Protein 4RO3 (pdb70)

Foldseek 3Di:
DPDFDFDPLLVQFQWKAFPVPRDIQGRDPLLRQLLRCVVQCVVCVVPHHFADDDLVVSCVVRHDDDPVVSVSSVCSCCVQPQWPWDDDPPIGIDGDDPVVRCVTIDTHHVPDD/DPDFDFDPLLVAFQWKAFPPPRDIQGRDPLLRQLLSCVVQQCCVVVPDPFRQDDLVVSCVVRHDDDPVVSVVSVVSCVVQVQWDWADDHSITIDGDDPVVRCVTIPTHHPVD

Secondary structure (DSSP, 8-state):
--EEEEEHHHHH-SEEEETTT--EEEPPHHHHHHHH--TTT---TTT---B---HHHHHHHH----HHHHHHHHHHHHHHTSEEEE-STT-EEEEPPSGGGTTTEEEE-TT--/--EEEEEHHHHT-SEEEETTT--EEE--HHHHHHHH--TTT--TTTT-S-----HHHHHHHH----HHHHHHHHHHHHHHTSEEEESSTT-EEEE--SGGGTTTEEEE-S--

B-factor: mean 34.08, std 13.81, range [15.37, 92.29]

Organism: Vibrio cholerae serotype O1 biovar El Tor (NCBI:txid686)

Nearest PDB structures (foldseek):
  4ro3-assembly1_B  TM=1.009E+00  e=1.725E-22  Vibrio cholerae O1 biovar El Tor
  5c8h-assembly1_A  TM=6.970E-01  e=7.191E-02  Homo sapiens
  5ujm-assembly1_B  TM=6.973E-01  e=1.360E-01  Homo sapiens
  3df8-assembly1_A-2  TM=4.829E-01  e=1.871E-01  Thermoplasma volcanium
  2l01-assembly1_B  TM=4.434E-01  e=1.977E+00  Phocaeicola vulgatus ATCC 8482

Structure (mmCIF, N/CA/C/O backbone):
data_4RO3
#
_entry.id   4RO3
#
_cell.length_a   95.065
_cell.length_b   48.576
_cell.length_c   49.399
_cell.angle_alpha   90.00
_cell.angle_beta   96.72
_cell.angle_gamma   90.00
#
_symmetry.space_group_name_H-M   'C 1 2 1'
#
loop_
_entity.id
_entity.type
_entity.pdbx_description
1 polymer 'Hypothetical Protein'
2 non-polymer 'SULFATE ION'
3 water water
#
loop_
_atom_site.group_PDB
_atom_site.id
_atom_site.type_symbol
_atom_site.label_atom_id
_atom_site.label_alt_id
_atom_site.label_comp_id
_atom_site.label_asym_id
_atom_site.label_entity_id
_atom_site.label_seq_id
_atom_site.pdbx_PDB_ins_code
_atom_site.Cartn_x
_atom_site.Cartn_y
_atom_site.Cartn_z
_atom_site.occupancy
_atom_site.B_iso_or_equiv
_atom_site.auth_seq_id
_atom_site.auth_comp_id
_atom_site.auth_asym_id
_atom_site.auth_atom_id
_atom_site.pdbx_PDB_model_num
ATOM 1 N N . SER A 1 5 ? 21.067 21.291 50.258 1.00 65.19 2 SER A N 1
ATOM 2 C CA . SER A 1 5 ? 20.071 22.358 49.919 1.00 63.42 2 SER A CA 1
ATOM 3 C C . SER A 1 5 ? 19.510 22.148 48.514 1.00 60.89 2 SER A C 1
ATOM 4 O O . SER A 1 5 ? 20.238 21.743 47.599 1.00 53.61 2 SER A O 1
ATOM 7 N N . LYS A 1 6 ? 18.219 22.434 48.349 1.00 62.91 3 LYS A N 1
ATOM 8 C CA . LYS A 1 6 ? 17.541 22.269 47.055 1.00 61.60 3 LYS A CA 1
ATOM 9 C C . LYS A 1 6 ? 17.301 23.562 46.237 1.00 54.44 3 LYS A C 1
ATOM 10 O O . LYS A 1 6 ? 16.432 23.569 45.328 1.00 54.12 3 LYS A O 1
ATOM 16 N N A PHE A 1 7 ? 18.062 24.625 46.546 0.50 48.15 4 PHE A N 1
ATOM 17 N N B PHE A 1 7 ? 18.061 24.626 46.525 0.50 49.61 4 PHE A N 1
ATOM 18 C CA A PHE A 1 7 ? 17.939 25.919 45.851 0.50 41.53 4 PHE A CA 1
ATOM 19 C CA B PHE A 1 7 ? 17.954 25.865 45.740 0.50 43.49 4 PHE A CA 1
ATOM 20 C C A PHE A 1 7 ? 19.251 26.728 45.733 0.50 37.66 4 PHE A C 1
ATOM 21 C C B PHE A 1 7 ? 19.232 26.717 45.719 0.50 38.91 4 PHE A C 1
ATOM 22 O O A PHE A 1 7 ? 20.071 26.747 46.644 0.50 36.25 4 PHE A O 1
ATOM 23 O O B PHE A 1 7 ? 19.998 26.762 46.675 0.50 38.13 4 PHE A O 1
ATOM 38 N N . TYR A 1 8 ? 19.443 27.381 44.590 1.00 32.49 5 TYR A N 1
ATOM 39 C CA . TYR A 1 8 ? 20.574 28.298 44.397 1.00 27.71 5 TYR A CA 1
ATOM 40 C C . TYR A 1 8 ? 19.961 29.653 44.672 1.00 30.04 5 TYR A C 1
ATOM 41 O O . TYR A 1 8 ? 18.756 29.796 44.541 1.00 30.32 5 TYR A O 1
ATOM 50 N N . GLN A 1 9 ? 20.785 30.625 45.042 1.00 31.53 6 GLN A N 1
ATOM 51 C CA . GLN A 1 9 ? 20.337 31.985 45.319 1.00 35.18 6 GLN A CA 1
ATOM 52 C C . GLN A 1 9 ? 20.788 32.868 44.173 1.00 33.62 6 GLN A C 1
ATOM 53 O O . GLN A 1 9 ? 21.962 32.837 43.805 1.00 32.98 6 GLN A O 1
ATOM 59 N N . ILE A 1 10 ? 19.857 33.650 43.621 1.00 33.66 7 ILE A N 1
ATOM 60 C CA . ILE A 1 10 ? 20.126 34.606 42.546 1.00 37.25 7 ILE A CA 1
ATOM 61 C C . ILE A 1 10 ? 20.096 35.999 43.186 1.00 37.37 7 ILE A C 1
ATOM 62 O O . ILE A 1 10 ? 19.092 36.411 43.772 1.00 32.02 7 ILE A O 1
ATOM 67 N N . ASN A 1 11 ? 21.208 36.706 43.115 1.00 32.77 8 ASN A N 1
ATOM 68 C CA . ASN A 1 11 ? 21.328 38.018 43.706 1.00 32.11 8 ASN A CA 1
ATOM 69 C C . ASN A 1 11 ? 20.251 38.987 43.171 1.00 28.88 8 ASN A C 1
ATOM 70 O O . ASN A 1 11 ? 20.006 39.043 41.962 1.00 27.50 8 ASN A O 1
ATOM 75 N N . THR A 1 12 ? 19.621 39.716 44.076 1.00 27.77 9 THR A N 1
ATOM 76 C CA . THR A 1 12 ? 18.521 40.616 43.715 1.00 27.18 9 THR A CA 1
ATOM 77 C C . THR A 1 12 ? 18.924 41.643 42.677 1.00 26.66 9 THR A C 1
ATOM 78 O O . THR A 1 12 ? 18.251 41.831 41.659 1.00 24.77 9 THR A O 1
ATOM 82 N N . THR A 1 13 ? 20.038 42.303 42.934 1.00 26.40 10 THR A N 1
ATOM 83 C CA . THR A 1 13 ? 20.519 43.337 42.026 1.00 25.70 10 THR A CA 1
ATOM 84 C C . THR A 1 13 ? 20.812 42.793 40.649 1.00 24.50 10 THR A C 1
ATOM 85 O O . THR A 1 13 ? 20.428 43.398 39.651 1.00 25.24 10 THR A O 1
ATOM 89 N N . LEU A 1 14 ? 21.473 41.642 40.582 1.00 24.60 11 LEU A N 1
ATOM 90 C CA . LEU A 1 14 ? 21.782 41.057 39.304 1.00 22.54 11 LEU A CA 1
ATOM 91 C C . LEU A 1 14 ? 20.536 40.665 38.552 1.00 19.68 11 LEU A C 1
ATOM 92 O O . LEU A 1 14 ? 20.398 40.988 37.365 1.00 21.10 11 LEU A O 1
ATOM 97 N N . LEU A 1 15 ? 19.589 39.998 39.227 1.00 21.92 12 LEU A N 1
ATOM 98 C CA . LEU A 1 15 ? 18.403 39.579 38.519 1.00 22.40 12 LEU A CA 1
ATOM 99 C C . LEU A 1 15 ? 17.677 40.751 37.908 1.00 23.75 12 LEU A C 1
ATOM 100 O O . LEU A 1 15 ? 17.171 40.656 36.780 1.00 24.88 12 LEU A O 1
ATOM 105 N N . GLU A 1 16 ? 17.583 41.853 38.663 1.00 22.45 13 GLU A N 1
ATOM 106 C CA . GLU A 1 16 ? 16.805 43.018 38.236 1.00 23.11 13 GLU A CA 1
ATOM 107 C C . GLU A 1 16 ? 17.505 44.013 37.301 1.00 22.85 13 GLU A C 1
ATOM 108 O O . GLU A 1 16 ? 16.917 45.041 36.907 1.00 22.72 13 GLU A O 1
ATOM 114 N N . SER A 1 17 ? 18.747 43.722 36.958 1.00 20.87 14 SER A N 1
ATOM 115 C CA . SER A 1 17 ? 19.542 44.628 36.125 1.00 21.74 14 SER A CA 1
ATOM 116 C C . SER A 1 17 ? 19.870 44.042 34.762 1.00 23.08 14 SER A C 1
ATOM 117 O O . SER A 1 17 ? 20.060 42.816 34.618 1.00 26.68 14 SER A O 1
ATOM 120 N N . ASN A 1 18 ? 20.010 44.906 33.758 1.00 22.22 15 ASN A N 1
ATOM 121 C CA . ASN A 1 18 ? 20.425 44.417 32.435 1.00 24.42 15 ASN A CA 1
ATOM 122 C C . ASN A 1 18 ? 21.820 44.901 32.028 1.00 22.68 15 ASN A C 1
ATOM 123 O O . ASN A 1 18 ? 22.335 44.474 31.015 1.00 24.62 15 ASN A O 1
ATOM 128 N N A GLU A 1 19 ? 22.414 45.766 32.843 0.70 21.90 16 GLU A N 1
ATOM 129 N N B GLU A 1 19 ? 22.410 45.814 32.802 0.30 22.25 16 GLU A N 1
ATOM 130 C CA A GLU A 1 19 ? 23.768 46.276 32.568 0.70 23.84 16 GLU A CA 1
ATOM 131 C CA B GLU A 1 19 ? 23.779 46.295 32.525 0.30 22.78 16 GLU A CA 1
ATOM 132 C C A GLU A 1 19 ? 24.414 46.806 33.846 0.70 22.73 16 GLU A C 1
ATOM 133 C C B GLU A 1 19 ? 24.391 46.943 33.763 0.30 22.47 16 GLU A C 1
ATOM 134 O O A GLU A 1 19 ? 23.751 46.942 34.889 0.70 23.89 16 GLU A O 1
ATOM 135 O O B GLU A 1 19 ? 23.671 47.358 34.672 0.30 22.86 16 GLU A O 1
ATOM 146 N N . ALA A 1 20 ? 25.723 47.043 33.771 1.00 22.66 17 ALA A N 1
ATOM 147 C CA . ALA A 1 20 ? 26.468 47.661 34.859 1.00 23.20 17 ALA A CA 1
ATOM 148 C C . ALA A 1 20 ? 27.231 48.789 34.174 1.00 25.20 17 ALA A C 1
ATOM 149 O O . ALA A 1 20 ? 27.699 48.627 33.033 1.00 25.75 17 ALA A O 1
ATOM 151 N N . VAL A 1 21 ? 27.336 49.919 34.849 1.00 25.70 18 VAL A N 1
ATOM 152 C CA . VAL A 1 21 ? 28.060 51.096 34.309 1.00 26.96 18 VAL A CA 1
ATOM 153 C C . VAL A 1 21 ? 29.226 51.408 35.250 1.00 26.49 18 VAL A C 1
ATOM 154 O O . VAL A 1 21 ? 29.035 51.528 36.456 1.00 26.16 18 VAL A O 1
ATOM 158 N N . ASN A 1 22 ? 30.431 51.524 34.710 1.00 27.59 19 ASN A N 1
ATOM 159 C CA . ASN A 1 22 ? 31.588 51.805 35.535 1.00 28.87 19 ASN A CA 1
ATOM 160 C C . ASN A 1 22 ? 31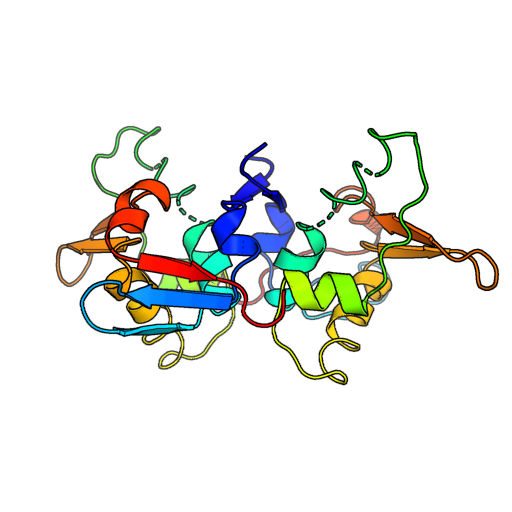.504 53.215 36.074 1.00 30.51 19 ASN A C 1
ATOM 161 O O . ASN A 1 22 ? 31.362 54.160 35.319 1.00 31.96 19 ASN A O 1
ATOM 166 N N . LYS A 1 23 ? 31.602 53.347 37.386 1.00 30.17 20 LYS A N 1
ATOM 167 C CA . LYS A 1 23 ? 31.461 54.652 38.039 1.00 32.01 20 LYS A CA 1
ATOM 168 C C . LYS A 1 23 ? 32.646 55.580 37.818 1.00 34.51 20 LYS A C 1
ATOM 169 O O . LYS A 1 23 ? 32.503 56.785 37.981 1.00 33.83 20 LYS A O 1
ATOM 175 N N . GLN A 1 24 ? 33.797 55.031 37.437 1.00 34.64 21 GLN A N 1
ATOM 176 C CA . GLN A 1 24 ? 34.991 55.856 37.182 1.00 38.68 21 GLN A CA 1
ATOM 177 C C . GLN A 1 24 ? 35.212 56.158 35.695 1.00 39.01 21 GLN A C 1
ATOM 178 O O . GLN A 1 24 ? 35.708 57.220 35.356 1.00 40.30 21 GLN A O 1
ATOM 184 N N . THR A 1 25 ? 34.868 55.217 34.819 1.00 37.08 22 THR A N 1
ATOM 185 C CA . THR A 1 25 ? 35.084 55.372 33.384 1.00 38.36 22 THR A CA 1
ATOM 186 C C . THR A 1 25 ? 33.842 55.521 32.500 1.00 38.13 22 THR A C 1
ATOM 187 O O . THR A 1 25 ? 33.948 56.007 31.377 1.00 39.77 22 THR A O 1
ATOM 191 N N . GLY A 1 26 ? 32.678 55.089 32.974 1.00 36.74 23 GLY A N 1
ATOM 192 C CA . GLY A 1 26 ? 31.459 55.150 32.171 1.00 35.89 23 GLY A CA 1
ATOM 193 C C . GLY A 1 26 ? 31.273 53.954 31.255 1.00 34.32 23 GLY A C 1
ATOM 194 O O . GLY A 1 26 ? 30.278 53.883 30.548 1.00 36.97 23 GLY A O 1
ATOM 195 N N . GLU A 1 27 ? 32.216 53.007 31.259 1.00 34.90 24 GLU A N 1
ATOM 196 C CA . GLU A 1 27 ? 32.106 51.813 30.417 1.00 35.23 24 GLU A CA 1
ATOM 197 C C . GLU A 1 27 ? 30.833 51.072 30.761 1.00 33.91 24 GLU A C 1
ATOM 198 O O . GLU A 1 27 ? 30.499 50.953 31.927 1.00 28.76 24 GLU A O 1
ATOM 204 N N . VAL A 1 28 ? 30.145 50.569 29.734 1.00 33.16 25 VAL A N 1
ATOM 205 C CA . VAL A 1 28 ? 28.914 49.820 29.889 1.00 31.59 25 VAL A CA 1
ATOM 206 C C . VAL A 1 28 ? 29.148 48.353 29.569 1.00 30.92 25 VAL A C 1
ATOM 207 O O . VAL A 1 28 ? 29.640 48.020 28.483 1.00 29.45 25 VAL A O 1
ATOM 211 N N . VAL A 1 29 ? 28.797 47.496 30.525 1.00 27.50 26 VAL A N 1
ATOM 212 C CA . VAL A 1 29 ? 28.877 46.059 30.403 1.00 26.54 26 VAL A CA 1
ATOM 213 C C . VAL A 1 29 ? 27.468 45.468 30.453 1.00 27.15 26 VAL A C 1
ATOM 214 O O . VAL A 1 29 ? 26.801 45.518 31.499 1.00 27.95 26 VAL A O 1
ATOM 218 N N . PRO A 1 30 ? 26.992 44.915 29.326 1.00 29.63 27 PRO A N 1
ATOM 219 C CA . PRO A 1 30 ? 25.675 44.284 29.331 1.00 30.14 27 PRO A CA 1
ATOM 220 C C . PRO A 1 30 ? 25.721 43.043 30.188 1.00 28.92 27 PRO A C 1
ATOM 221 O O . PRO A 1 30 ? 26.738 42.339 30.208 1.00 34.94 27 PRO A O 1
ATOM 225 N N A LEU A 1 31 ? 24.640 42.799 30.917 0.50 27.09 28 LEU A N 1
ATOM 226 N N B LEU A 1 31 ? 24.648 42.781 30.930 0.50 26.65 28 LEU A N 1
ATOM 227 C CA A LEU A 1 31 ? 24.533 41.620 31.743 0.50 24.31 28 LEU A CA 1
ATOM 228 C CA B LEU A 1 31 ? 24.578 41.623 31.821 0.50 23.73 28 LEU A CA 1
ATOM 229 C C A LEU A 1 31 ? 23.628 40.678 31.009 0.50 23.73 28 LEU A C 1
ATOM 230 C C B LEU A 1 31 ? 23.621 40.596 31.220 0.50 23.40 28 LEU A C 1
ATOM 231 O O A LEU A 1 31 ? 22.464 41.002 30.733 0.50 22.40 28 LEU A O 1
ATOM 232 O O B LEU A 1 31 ? 22.401 40.757 31.310 0.50 24.63 28 LEU A O 1
ATOM 241 N N . SER A 1 32 ? 24.170 39.540 30.619 1.00 20.90 29 SER A N 1
ATOM 242 C CA . SER A 1 32 ? 23.361 38.528 29.940 1.00 20.55 29 SER A CA 1
ATOM 243 C C . SER A 1 32 ? 22.642 37.616 30.938 1.00 18.83 29 SER A C 1
ATOM 244 O O . SER A 1 32 ? 23.113 37.384 32.050 1.00 20.22 29 SER A O 1
ATOM 247 N N . PRO A 1 33 ? 21.493 37.072 30.535 1.00 19.32 30 PRO A N 1
ATOM 248 C CA . PRO A 1 33 ? 20.767 36.163 31.436 1.00 20.61 30 PRO A CA 1
ATOM 249 C C . PRO A 1 33 ? 21.587 34.947 31.875 1.00 20.32 30 PRO A C 1
ATOM 250 O O . PRO A 1 33 ? 21.556 34.565 33.045 1.00 20.43 30 PRO A O 1
ATOM 254 N N . GLU A 1 34 ? 22.292 34.310 30.940 1.00 18.89 31 GLU A N 1
ATOM 255 C CA . GLU A 1 34 ? 23.112 33.151 31.327 1.00 20.69 31 GLU A CA 1
ATOM 256 C C . GLU A 1 34 ? 24.110 33.514 32.435 1.00 20.15 31 GLU A C 1
ATOM 257 O O . GLU A 1 34 ? 24.381 32.696 33.327 1.00 19.53 31 GLU A O 1
ATOM 263 N N . THR A 1 35 ? 24.677 34.716 32.364 1.00 17.61 32 THR A N 1
ATOM 264 C CA . THR A 1 35 ? 25.650 35.171 33.342 1.00 18.73 32 THR A CA 1
ATOM 265 C C . THR A 1 35 ? 25.116 35.158 34.754 1.00 19.38 32 THR A C 1
ATOM 266 O O . THR A 1 35 ? 25.828 34.799 35.690 1.00 19.55 32 THR A O 1
ATOM 270 N N . LYS A 1 36 ? 23.837 35.483 34.893 1.00 18.25 33 LYS A N 1
ATOM 271 C CA . LYS A 1 36 ? 23.203 35.513 36.181 1.00 19.17 33 LYS A CA 1
ATOM 272 C C . LYS A 1 36 ? 23.064 34.121 36.788 1.00 19.12 33 LYS A C 1
ATOM 273 O O . LYS A 1 36 ? 23.233 33.963 37.981 1.00 19.75 33 LYS A O 1
ATOM 279 N N . LEU A 1 37 ? 22.736 33.124 35.970 1.00 18.64 34 LEU A N 1
ATOM 280 C CA . LEU A 1 37 ? 22.579 31.759 3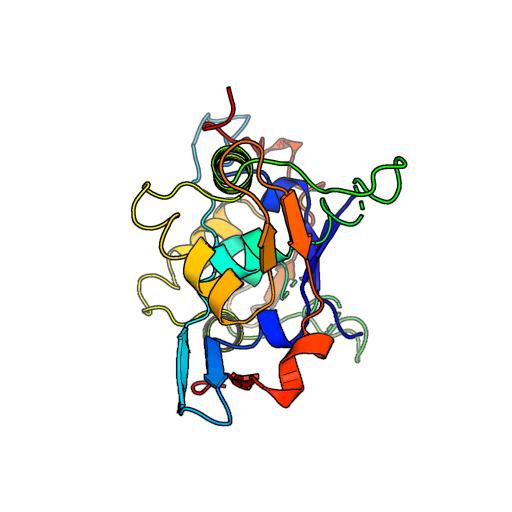6.431 1.00 18.81 34 LEU A CA 1
ATOM 281 C C . LEU A 1 37 ? 23.943 31.178 36.722 1.00 17.11 34 LEU A C 1
ATOM 282 O O . LEU A 1 37 ? 24.103 30.443 37.690 1.00 16.75 34 LEU A O 1
ATOM 287 N N . VAL A 1 38 ? 24.905 31.506 35.875 1.00 16.68 35 VAL A N 1
ATOM 288 C CA . VAL A 1 38 ? 26.294 31.015 36.040 1.00 17.02 35 VAL A CA 1
ATOM 289 C C . VAL A 1 38 ? 26.862 31.551 37.363 1.00 17.30 35 VAL A C 1
ATOM 290 O O . VAL A 1 38 ? 27.477 30.806 38.104 1.00 17.69 35 VAL A O 1
ATOM 294 N N . TYR A 1 39 ? 26.610 32.814 37.678 1.00 17.76 36 TYR A N 1
ATOM 295 C CA . TYR A 1 39 ? 27.080 33.398 38.915 1.00 17.22 36 TYR A CA 1
ATOM 296 C C . TYR A 1 39 ? 26.454 32.697 40.100 1.00 17.98 36 TYR A C 1
ATOM 297 O O . TYR A 1 39 ? 27.132 32.369 41.047 1.00 16.73 36 TYR A O 1
ATOM 306 N N . ALA A 1 40 ? 25.158 32.422 40.028 1.00 17.47 37 ALA A N 1
ATOM 307 C CA . ALA A 1 40 ? 24.489 31.732 41.123 1.00 17.97 37 ALA A CA 1
ATOM 308 C C . ALA A 1 40 ? 25.114 30.355 41.371 1.00 17.97 37 ALA A C 1
ATOM 309 O O . ALA A 1 40 ? 25.319 29.934 42.532 1.00 18.20 37 ALA A O 1
ATOM 311 N N . TYR A 1 41 ? 25.340 29.607 40.286 1.00 17.61 38 TYR A N 1
ATOM 312 C CA . TYR A 1 41 ? 25.948 28.304 40.382 1.00 17.52 38 TYR A CA 1
ATOM 313 C C . TYR A 1 41 ? 27.353 28.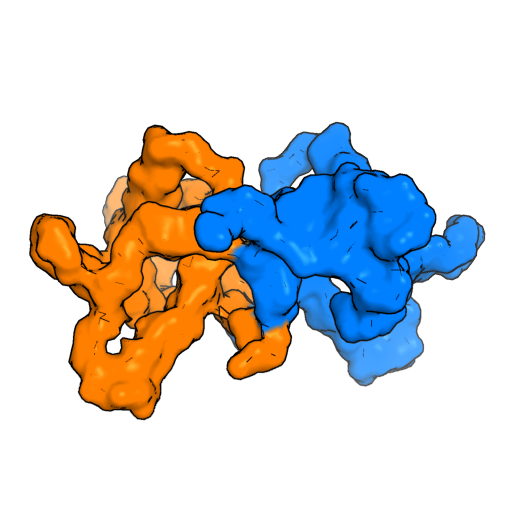373 40.982 1.00 17.42 38 TYR A C 1
ATOM 314 O O . TYR A 1 41 ? 27.695 27.570 41.881 1.00 18.14 38 TYR A O 1
ATOM 331 N N . LEU A 1 43 ? 28.719 30.680 42.799 1.00 18.03 40 LEU A N 1
ATOM 332 C CA . LEU A 1 43 ? 28.710 31.118 44.214 1.00 20.03 40 LEU A CA 1
ATOM 333 C C . LEU A 1 43 ? 28.448 29.908 45.129 1.00 20.40 40 LEU A C 1
ATOM 334 O O . LEU A 1 43 ? 29.131 29.710 46.132 1.00 21.30 40 LEU A O 1
ATOM 339 N N . ASN A 1 44 ? 27.480 29.081 44.751 1.00 19.89 41 ASN A N 1
ATOM 340 C CA . ASN A 1 44 ? 27.176 27.884 45.503 1.00 22.87 41 ASN A CA 1
ATOM 341 C C . ASN A 1 44 ? 28.363 26.935 45.523 1.00 22.52 41 ASN A C 1
ATOM 342 O O . ASN A 1 44 ? 28.754 26.440 46.585 1.00 23.61 41 ASN A O 1
ATOM 347 N N . GLN A 1 45 ? 28.960 26.713 44.353 1.00 19.99 42 GLN A N 1
ATOM 348 C CA . GLN A 1 45 ? 30.110 25.813 44.240 1.00 19.73 42 GLN A CA 1
ATOM 349 C C . GLN A 1 45 ? 31.301 26.298 45.055 1.00 19.78 42 GLN A C 1
ATOM 350 O O . GLN A 1 45 ? 31.967 25.489 45.728 1.00 19.87 42 GLN A O 1
ATOM 356 N N . TYR A 1 46 ? 31.592 27.588 44.967 1.00 20.25 43 TYR A N 1
ATOM 357 C CA . TYR A 1 46 ? 32.666 28.193 45.744 1.00 20.45 43 TYR A CA 1
ATOM 358 C C . TYR A 1 46 ? 32.451 27.887 47.246 1.00 21.20 43 TYR A C 1
ATOM 359 O O . TYR A 1 46 ? 33.380 27.449 47.948 1.00 21.86 43 TYR A O 1
ATOM 368 N N . ARG A 1 47 ? 31.221 28.094 47.719 1.00 22.34 44 ARG A N 1
ATOM 369 C CA . ARG A 1 47 ? 30.858 27.810 49.104 1.00 23.76 44 ARG A CA 1
ATOM 370 C C . ARG A 1 47 ? 30.982 26.307 49.425 1.00 24.29 44 ARG A C 1
ATOM 371 O O . ARG A 1 47 ? 31.448 25.933 50.525 1.00 25.67 44 ARG A O 1
ATOM 387 N N . TYR A 1 49 ? 33.049 24.076 47.890 1.00 20.77 46 TYR A N 1
ATOM 388 C CA . TYR A 1 49 ? 34.488 23.775 47.929 1.00 20.94 46 TYR A CA 1
ATOM 389 C C . TYR A 1 49 ? 35.079 24.228 49.271 1.00 21.38 46 TYR A C 1
ATOM 390 O O . TYR A 1 49 ? 35.934 23.552 49.833 1.00 20.89 46 TYR A O 1
ATOM 399 N N A ARG A 1 50 ? 34.612 25.364 49.779 0.50 21.44 47 ARG A N 1
ATOM 400 N N B ARG A 1 50 ? 34.621 25.367 49.778 0.50 21.55 47 ARG A N 1
ATOM 401 C CA A ARG A 1 50 ? 35.084 25.889 51.057 0.50 22.89 47 ARG A CA 1
ATOM 402 C CA B ARG A 1 50 ? 35.100 25.861 51.060 0.50 23.08 47 ARG A CA 1
ATOM 403 C C A ARG A 1 50 ? 34.648 24.998 52.232 0.50 22.59 47 ARG A C 1
ATOM 404 C C B ARG A 1 50 ? 34.654 24.976 52.229 0.50 22.69 47 ARG A C 1
ATOM 405 O O A ARG A 1 50 ? 35.422 24.728 53.147 0.50 22.90 47 ARG A O 1
ATOM 406 O O B ARG A 1 50 ? 35.427 24.689 53.139 0.50 22.94 47 ARG A O 1
ATOM 421 N N . LYS A 1 51 ? 33.400 24.542 52.189 1.00 22.83 48 LYS A N 1
ATOM 422 C CA . LYS A 1 51 ? 32.839 23.710 53.245 1.00 23.23 48 LYS A CA 1
ATOM 423 C C . LYS A 1 51 ? 33.465 22.328 53.282 1.00 23.42 48 LYS A C 1
ATOM 424 O O . LYS A 1 51 ? 33.798 21.815 54.348 1.00 25.03 48 LYS A O 1
ATOM 430 N N . TYR A 1 52 ? 33.598 21.728 52.107 1.00 21.12 49 TYR A N 1
ATOM 431 C CA . TYR A 1 52 ? 34.102 20.394 51.974 1.00 22.52 49 TYR A CA 1
ATOM 432 C C . TYR A 1 52 ? 35.611 20.356 51.758 1.00 24.17 49 TYR A C 1
ATOM 433 O O . TYR A 1 52 ? 36.090 20.183 50.639 1.00 27.30 49 TYR A O 1
ATOM 442 N N . GLY A 1 53 ? 36.337 20.593 52.850 1.00 25.48 50 GLY A N 1
ATOM 443 C CA . GLY A 1 53 ? 37.817 20.494 52.875 1.00 26.59 50 GLY A CA 1
ATOM 444 C C . GLY A 1 53 ? 38.575 21.794 52.689 1.00 25.94 50 GLY A C 1
ATOM 445 O O . GLY A 1 53 ? 39.809 21.802 52.723 1.00 24.86 50 GLY A O 1
ATOM 446 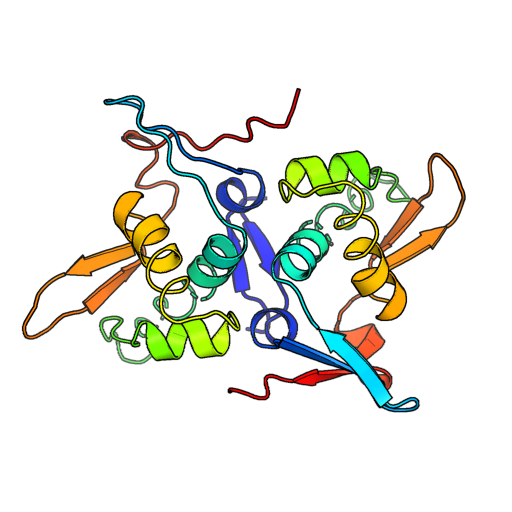N N . ASN A 1 54 ? 37.834 22.894 52.555 1.00 22.90 51 ASN A N 1
ATOM 447 C CA . ASN A 1 54 ? 38.387 24.216 52.383 1.00 22.92 51 ASN A C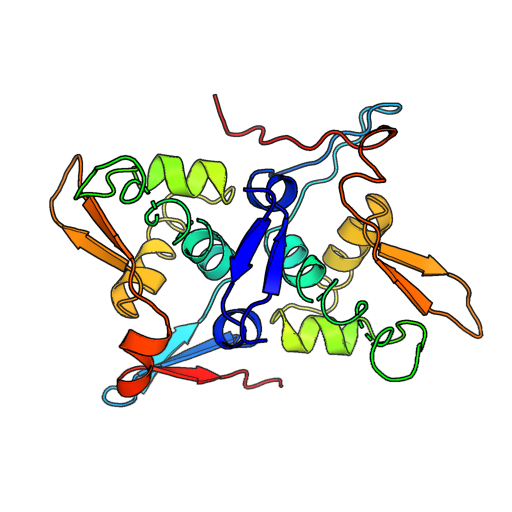A 1
ATOM 448 C C . ASN A 1 54 ? 39.349 24.245 51.186 1.00 24.19 51 ASN A C 1
ATOM 449 O O . ASN A 1 54 ? 40.544 24.549 51.311 1.00 24.94 51 ASN A O 1
ATOM 454 N N A ARG A 1 55 ? 38.809 23.894 50.025 0.50 22.22 52 ARG A N 1
ATOM 455 N N B ARG A 1 55 ? 38.820 23.880 50.020 0.50 22.85 52 ARG A N 1
ATOM 456 C CA A ARG A 1 55 ? 39.581 23.878 48.792 0.50 23.02 52 ARG A CA 1
ATOM 457 C CA B ARG A 1 55 ? 39.612 23.840 48.790 0.50 24.12 52 ARG A CA 1
ATOM 458 C C A ARG A 1 55 ? 39.331 25.147 48.013 0.50 20.93 52 ARG A C 1
ATOM 459 C C B ARG A 1 55 ? 39.312 25.063 47.938 0.50 21.31 52 ARG A C 1
ATOM 460 O O A ARG A 1 55 ? 38.246 25.738 48.114 0.50 21.32 52 ARG A O 1
ATOM 461 O O B ARG A 1 55 ? 38.160 25.517 47.885 0.50 21.25 52 ARG A O 1
ATOM 476 N N . ARG A 1 56 ? 40.321 25.608 47.253 1.00 21.14 53 ARG A N 1
ATOM 477 C CA . ARG A 1 56 ? 40.092 26.769 46.400 1.00 20.86 53 ARG A CA 1
ATOM 478 C C . ARG A 1 56 ? 39.248 26.271 45.225 1.00 20.88 53 ARG A C 1
ATOM 479 O O . ARG A 1 56 ? 39.268 25.076 44.864 1.00 24.04 53 ARG A O 1
ATOM 487 N N . TYR A 1 57 ? 38.486 27.178 44.653 1.00 20.00 54 TYR A N 1
ATOM 488 C CA . TYR A 1 57 ? 37.536 26.848 43.585 1.00 20.44 54 TYR A CA 1
ATOM 489 C C . TYR A 1 57 ? 38.219 26.767 42.245 1.00 21.22 54 TYR A C 1
ATOM 490 O O . TYR A 1 57 ? 38.603 27.780 41.678 1.00 24.28 54 TYR A O 1
ATOM 499 N N . THR A 1 58 ? 38.357 25.552 41.748 1.00 21.39 55 THR A N 1
ATOM 500 C CA . THR A 1 58 ? 39.085 25.298 40.520 1.00 22.89 55 THR A CA 1
ATOM 501 C C . THR A 1 58 ? 38.255 24.639 39.430 1.00 22.90 55 THR A C 1
ATOM 502 O O . THR A 1 58 ? 38.814 24.172 38.450 1.00 25.10 55 THR A O 1
ATOM 506 N N . GLU A 1 59 ? 36.939 24.581 39.598 1.00 21.28 56 GLU A N 1
ATOM 507 C CA . GLU A 1 59 ? 36.068 23.971 38.571 1.00 23.38 56 GLU A CA 1
ATOM 508 C C . GLU A 1 59 ? 36.345 24.698 37.253 1.00 21.85 56 GLU A C 1
ATOM 509 O O . GLU A 1 59 ? 36.491 25.914 37.253 1.00 22.52 56 GLU A O 1
ATOM 515 N N . SER A 1 60 ? 36.482 23.956 36.145 1.00 22.75 57 SER A N 1
ATOM 516 C CA . SER A 1 60 ? 36.767 24.579 34.846 1.00 22.83 57 SER A CA 1
ATOM 517 C C . SER A 1 60 ? 35.560 25.326 34.306 1.00 22.50 57 SER A C 1
ATOM 518 O O . SER A 1 60 ? 34.405 24.962 34.579 1.00 22.30 57 SER A O 1
ATOM 521 N N . TRP A 1 61 ? 35.821 26.364 33.530 1.00 21.02 58 TRP A N 1
ATOM 522 C CA . TRP A 1 61 ? 34.736 27.096 32.886 1.00 20.84 58 TRP A CA 1
ATOM 523 C C . TRP A 1 61 ? 33.908 26.137 32.037 1.00 21.04 58 TRP A C 1
ATOM 524 O O . TRP A 1 61 ? 32.688 26.235 31.996 1.00 19.53 58 TRP A O 1
ATOM 535 N N . ASP A 1 62 ? 34.578 25.225 31.325 1.00 21.83 59 ASP A N 1
ATOM 536 C CA . ASP A 1 62 ? 33.868 24.237 30.525 1.00 25.20 59 ASP A CA 1
ATOM 537 C C . ASP A 1 62 ? 32.865 23.432 31.320 1.00 25.61 59 ASP A C 1
ATOM 538 O O . ASP A 1 62 ? 31.728 23.245 30.843 1.00 25.12 59 ASP A O 1
ATOM 543 N N . LYS A 1 63 ? 33.253 22.939 32.499 1.00 26.22 60 LYS A N 1
ATOM 544 C CA . LYS A 1 63 ? 32.317 22.157 33.332 1.00 28.41 60 LYS A CA 1
ATOM 545 C C . LYS A 1 63 ? 31.189 23.021 33.826 1.00 26.05 60 LYS A C 1
ATOM 546 O O . LYS A 1 63 ? 30.034 22.609 33.806 1.00 25.17 60 LYS A O 1
ATOM 552 N N . ILE A 1 64 ? 31.536 24.220 34.281 1.00 23.05 61 ILE A N 1
ATOM 553 C CA . ILE A 1 64 ? 30.531 25.194 34.767 1.00 22.06 61 ILE A CA 1
ATOM 554 C C . ILE A 1 64 ? 29.443 25.470 33.721 1.00 22.36 61 ILE A C 1
ATOM 555 O O . ILE A 1 64 ? 28.239 25.428 34.010 1.00 24.60 61 ILE A O 1
ATOM 560 N N . PHE A 1 65 ? 29.870 25.759 32.505 1.00 21.65 62 PHE A N 1
ATOM 561 C CA . PHE A 1 65 ? 28.915 26.061 31.432 1.00 23.43 62 PHE A CA 1
ATOM 562 C C . PHE A 1 65 ? 28.105 24.844 31.013 1.00 26.94 62 PHE A C 1
ATOM 563 O O . PHE A 1 65 ? 26.942 24.964 30.624 1.00 26.43 62 PHE A O 1
ATOM 571 N N . THR A 1 66 ? 28.676 23.662 31.157 1.00 26.61 63 THR A N 1
ATOM 572 C CA . THR A 1 66 ? 27.932 22.450 30.833 1.00 29.64 63 THR A CA 1
ATOM 573 C C . THR A 1 66 ? 26.743 22.242 31.783 1.00 30.50 63 THR A C 1
ATOM 574 O O . THR A 1 66 ? 25.653 21.807 31.358 1.00 34.33 63 THR A O 1
ATOM 578 N N . VAL A 1 67 ? 26.940 22.538 33.062 1.00 27.69 64 VAL A N 1
ATOM 579 C CA . VAL A 1 67 ? 25.853 22.433 34.045 1.00 30.15 64 VAL A CA 1
ATOM 580 C C . VAL A 1 67 ? 24.739 23.481 33.843 1.00 30.33 64 VAL A C 1
ATOM 581 O O . VAL A 1 67 ? 23.546 23.151 33.833 1.00 30.27 64 VAL A O 1
ATOM 585 N N . CYS A 1 68 ? 25.146 24.737 33.656 1.00 28.28 65 CYS A N 1
ATOM 586 C CA . CYS A 1 68 ? 24.220 25.900 33.586 1.00 31.19 65 CYS A CA 1
ATOM 587 C C . CYS A 1 68 ? 23.642 26.364 32.269 1.00 33.45 65 CYS A C 1
ATOM 588 O O . CYS A 1 68 ? 22.582 27.013 32.251 1.00 34.56 65 CYS A O 1
ATOM 591 N N . CYS A 1 69 ? 24.349 26.117 31.179 1.00 34.77 66 CYS A N 1
ATOM 592 C CA . CYS A 1 69 ? 23.924 26.584 29.857 1.00 39.49 66 CYS A CA 1
ATOM 593 C C . CYS A 1 69 ? 24.066 25.524 28.815 1.00 38.56 66 CYS A C 1
ATOM 594 O O . CYS A 1 69 ? 24.488 24.414 29.087 1.00 39.42 66 CYS A O 1
ATOM 597 N N . ASP A 1 70 ? 23.720 25.906 27.596 1.00 39.42 67 ASP A N 1
ATOM 598 C CA . ASP A 1 70 ? 23.929 25.060 26.458 1.00 40.35 67 ASP A CA 1
ATOM 599 C C . ASP A 1 70 ? 24.353 26.034 25.383 1.00 36.79 67 ASP A C 1
ATOM 600 O O . ASP A 1 70 ? 23.582 26.328 24.460 1.00 37.95 67 ASP A O 1
ATOM 605 N N . VAL A 1 71 ? 25.571 26.584 25.511 1.00 32.21 68 VAL A N 1
ATOM 606 C CA . VAL A 1 71 ? 26.004 27.568 24.532 1.00 30.99 68 VAL A CA 1
ATOM 607 C C . VAL A 1 71 ? 27.278 27.212 23.793 1.00 30.68 68 VAL A C 1
ATOM 608 O O . VAL A 1 71 ? 28.039 26.377 24.231 1.00 30.43 68 VAL A O 1
ATOM 612 N N . ALA A 1 72 ? 27.491 27.894 22.672 1.00 29.48 69 ALA A N 1
ATOM 613 C CA . ALA A 1 72 ? 28.698 27.708 21.854 1.00 29.81 69 ALA A CA 1
ATOM 614 C C . ALA A 1 72 ? 29.943 28.152 22.615 1.00 28.92 69 ALA A C 1
ATOM 615 O O . ALA A 1 72 ? 29.862 28.963 23.506 1.00 27.91 69 ALA A O 1
ATOM 617 N N . ALA A 1 73 ? 31.105 27.625 22.243 1.00 31.08 70 ALA A N 1
ATOM 618 C CA . ALA A 1 73 ? 32.364 28.004 22.893 1.00 30.96 70 ALA A CA 1
ATOM 619 C C . ALA A 1 73 ? 32.615 29.507 22.842 1.00 29.19 70 ALA A C 1
ATOM 620 O O . ALA A 1 73 ? 33.056 30.125 23.821 1.00 27.06 70 ALA A O 1
ATOM 622 N N . GLN A 1 74 ? 32.316 30.111 21.703 1.00 30.19 71 GLN A N 1
ATOM 623 C CA . GLN A 1 74 ? 32.523 31.551 21.537 1.00 31.32 71 GLN A CA 1
ATOM 624 C C . GLN A 1 74 ? 31.672 32.332 22.530 1.00 28.99 71 GLN A C 1
ATOM 625 O O . GLN A 1 74 ? 32.155 33.299 23.168 1.00 25.87 71 GLN A O 1
ATOM 631 N N . LYS A 1 75 ? 30.420 31.900 22.694 1.00 26.90 72 LYS A N 1
ATOM 632 C CA . LYS A 1 75 ? 29.513 32.538 23.651 1.00 24.39 72 LYS A CA 1
ATOM 633 C C . LYS A 1 75 ? 29.960 32.335 25.092 1.00 22.03 72 LYS A C 1
ATOM 634 O O . LYS A 1 75 ? 29.830 33.234 25.941 1.00 19.44 72 LYS A O 1
ATOM 640 N N A GLN A 1 76 ? 30.407 31.134 25.394 0.50 20.75 73 GLN A N 1
ATOM 641 N N B GLN A 1 76 ? 30.527 31.168 25.387 0.50 21.19 73 GLN A N 1
ATOM 642 C CA A GLN A 1 76 ? 30.897 30.849 26.720 0.50 19.76 73 GLN A CA 1
ATOM 643 C CA B GLN A 1 76 ? 31.085 30.934 26.720 0.50 20.25 73 GLN A CA 1
ATOM 644 C C A GLN A 1 76 ? 32.014 31.812 27.100 0.50 19.48 73 GLN A C 1
ATOM 645 C C B GLN A 1 76 ? 32.198 31.948 26.996 0.50 19.63 73 GLN A C 1
ATOM 646 O O A GLN A 1 76 ? 32.098 32.257 28.236 0.50 18.02 73 GLN A O 1
ATOM 647 O O B GLN A 1 76 ? 32.293 32.480 28.089 0.50 18.40 73 GLN A O 1
ATOM 658 N N A LYS A 1 77 ? 32.888 32.105 26.159 0.50 19.88 74 LYS A N 1
ATOM 659 N N B LYS A 1 77 ? 33.065 32.177 26.027 0.50 20.92 74 LYS A N 1
ATOM 660 C CA A LYS A 1 77 ? 33.986 33.020 26.431 0.50 20.75 74 LYS A CA 1
ATOM 661 C CA B LYS A 1 77 ? 34.146 33.144 26.225 0.50 21.52 74 LYS A CA 1
ATOM 662 C C A LYS A 1 77 ? 33.453 34.419 26.761 0.50 20.29 74 LYS A C 1
ATOM 663 C C B LYS A 1 77 ? 33.579 34.500 26.626 0.50 20.80 74 LYS A C 1
ATOM 664 O O A LYS A 1 77 ? 33.911 35.048 27.724 0.50 19.46 74 LYS A O 1
ATOM 665 O O B LYS A 1 77 ? 34.123 35.171 27.517 0.50 20.09 74 LYS A O 1
ATOM 676 N N . ARG A 1 78 ? 32.475 34.894 25.975 1.00 20.38 75 ARG A N 1
ATOM 677 C CA . ARG A 1 78 ? 31.830 36.173 26.237 1.00 20.28 75 ARG A CA 1
ATOM 678 C C . ARG A 1 78 ? 31.194 36.245 27.613 1.00 19.32 75 ARG A C 1
ATOM 679 O O . ARG A 1 78 ? 31.303 37.260 28.323 1.00 19.41 75 ARG A O 1
ATOM 687 N N . LEU A 1 79 ? 30.495 35.183 28.003 1.00 19.62 76 LEU A N 1
ATOM 688 C CA . LEU A 1 79 ? 29.836 35.174 29.306 1.00 21.39 76 LEU A CA 1
ATOM 689 C C . LEU A 1 79 ? 30.849 35.176 30.446 1.00 20.14 76 LEU A C 1
ATOM 690 O O . LEU A 1 79 ? 30.691 35.911 31.440 1.00 17.96 76 LEU A O 1
ATOM 695 N N . ALA A 1 80 ? 31.902 34.373 30.315 1.00 19.76 77 ALA A N 1
ATOM 696 C CA . ALA A 1 80 ? 32.977 34.353 31.298 1.00 21.70 77 ALA A CA 1
ATOM 697 C C . ALA A 1 80 ? 33.628 35.730 31.408 1.00 21.96 77 ALA A C 1
ATOM 698 O O . ALA A 1 80 ? 33.935 36.202 32.507 1.00 21.78 77 ALA A O 1
ATOM 700 N N . LYS A 1 81 ? 33.804 36.389 30.274 1.00 21.26 78 LYS A N 1
ATOM 701 C CA . LYS A 1 81 ? 34.392 37.725 30.253 1.00 20.65 78 LYS A CA 1
ATOM 702 C C . LYS A 1 81 ? 33.485 38.796 30.934 1.00 18.12 78 LYS A C 1
ATOM 703 O O . LYS A 1 81 ? 34.009 39.750 31.508 1.00 19.59 78 LYS A O 1
ATOM 709 N N . GLU A 1 82 ? 32.152 38.646 30.882 1.00 18.81 79 GLU A N 1
ATOM 710 C CA . GLU A 1 82 ? 31.261 39.574 31.594 1.00 18.89 79 GLU A CA 1
ATOM 711 C C . GLU A 1 82 ? 31.589 39.478 33.097 1.00 18.54 79 GLU A C 1
ATOM 712 O O . GLU A 1 82 ? 31.774 40.492 33.790 1.00 18.77 79 GLU A O 1
ATOM 718 N N . LEU A 1 83 ? 31.685 38.246 33.576 1.00 17.98 80 LEU A N 1
ATOM 719 C CA . LEU A 1 83 ? 31.956 37.975 34.984 1.00 17.85 80 LEU A CA 1
ATOM 720 C C . LEU A 1 83 ? 33.303 38.514 35.441 1.00 17.94 80 LEU A C 1
ATOM 721 O O . LEU A 1 83 ? 33.404 39.104 36.507 1.00 18.93 80 LEU A O 1
ATOM 726 N N . THR A 1 84 ? 34.347 38.276 34.661 1.00 17.98 81 THR A N 1
ATOM 727 C CA . THR A 1 84 ? 35.675 38.766 35.039 1.00 20.26 81 THR A CA 1
ATOM 728 C C . THR A 1 84 ? 35.824 40.288 34.891 1.00 20.74 81 THR A C 1
ATOM 729 O O . THR A 1 84 ? 36.541 40.946 35.703 1.00 21.89 81 THR A O 1
ATOM 733 N N . THR A 1 85 ? 35.146 40.859 33.888 1.00 19.50 82 THR A N 1
ATOM 734 C CA . THR A 1 85 ? 35.201 42.301 33.632 1.00 22.64 82 THR A CA 1
ATOM 735 C C . THR A 1 85 ? 34.574 43.037 34.826 1.00 22.59 82 THR A C 1
ATOM 736 O O . THR A 1 85 ? 35.147 44.003 35.335 1.00 22.58 82 THR A O 1
ATOM 740 N N . LEU A 1 86 ? 33.454 42.510 35.311 1.00 22.30 83 LEU A N 1
ATOM 741 C CA . LEU A 1 86 ? 32.758 43.090 36.455 1.00 22.46 83 LEU A CA 1
ATOM 742 C C . LEU A 1 86 ? 33.485 42.858 37.798 1.00 22.98 83 LEU A C 1
ATOM 743 O O . LEU A 1 86 ? 33.274 43.578 38.779 1.00 23.94 83 LEU A O 1
ATOM 748 N N . GLY A 1 87 ? 34.330 41.847 37.834 1.00 21.39 84 GLY A N 1
ATOM 749 C CA . GLY A 1 87 ? 35.017 41.469 39.051 1.00 22.40 84 GLY A CA 1
ATOM 750 C C . GLY A 1 87 ? 34.167 40.543 39.928 1.00 20.72 84 GLY A C 1
ATOM 751 O O . GLY A 1 87 ? 34.528 40.304 41.088 1.00 22.98 84 GLY A O 1
ATOM 752 N N . LEU A 1 88 ? 33.043 40.041 39.403 1.00 20.30 85 LEU A N 1
ATOM 753 C CA . LEU A 1 88 ? 32.224 39.084 40.154 1.00 20.64 85 LEU A CA 1
ATOM 754 C C . LEU A 1 88 ? 33.036 37.781 40.306 1.00 20.41 85 LEU A C 1
ATOM 755 O O . LEU A 1 88 ? 32.944 37.123 41.340 1.00 20.51 85 LEU A O 1
ATOM 760 N N . ILE A 1 89 ? 33.783 37.448 39.251 1.00 18.31 86 ILE A N 1
ATOM 761 C CA . ILE A 1 89 ? 34.745 36.331 39.260 1.00 20.18 86 ILE A CA 1
ATOM 762 C C . ILE A 1 89 ? 36.119 36.908 39.056 1.00 20.77 86 ILE A C 1
ATOM 763 O O . ILE A 1 89 ? 36.328 37.742 38.167 1.00 21.09 86 ILE A O 1
ATOM 768 N N . GLU A 1 90 ? 37.056 36.539 39.935 1.00 21.64 87 GLU A N 1
ATOM 769 C CA . GLU A 1 90 ? 38.454 36.930 39.797 1.00 23.84 87 GLU A CA 1
ATOM 770 C C . GLU A 1 90 ? 39.272 35.629 39.585 1.00 23.68 87 GLU A C 1
ATOM 771 O O . GLU A 1 90 ? 39.205 34.703 40.413 1.00 25.52 87 GLU A O 1
ATOM 777 N N . VAL A 1 91 ? 39.997 35.549 38.475 1.00 22.65 88 VAL A N 1
ATOM 778 C CA . VAL A 1 91 ? 40.876 34.404 38.183 1.00 24.88 88 VAL A CA 1
ATOM 779 C C . VAL A 1 91 ? 42.267 34.783 38.665 1.00 25.59 88 VAL A C 1
ATOM 780 O O . VAL A 1 91 ? 42.861 35.795 38.222 1.00 26.59 88 VAL A O 1
ATOM 784 N N . ILE A 1 92 ? 42.788 34.016 39.613 1.00 27.84 89 ILE A N 1
ATOM 785 C CA . ILE A 1 92 ? 44.093 34.296 40.200 1.00 30.58 89 ILE A CA 1
ATOM 786 C C . ILE A 1 92 ? 45.084 33.216 39.842 1.00 33.55 89 ILE A C 1
ATOM 787 O O . ILE A 1 92 ? 44.781 32.017 39.897 1.00 31.10 89 ILE A O 1
ATOM 792 N N . GLY A 1 93 ? 46.288 33.649 39.493 1.00 37.99 90 GLY A N 1
ATOM 793 C CA . GLY A 1 93 ? 47.348 32.737 39.131 1.00 43.26 90 GLY A CA 1
ATOM 794 C C . GLY A 1 93 ? 47.293 32.260 37.699 1.00 48.28 90 GLY A C 1
ATOM 795 O O . GLY A 1 93 ? 46.385 32.583 36.937 1.00 49.76 90 GLY A O 1
ATOM 796 N N . ASN A 1 94 ? 48.300 31.483 37.343 1.00 56.60 91 ASN A N 1
ATOM 797 C CA . ASN A 1 94 ? 48.421 30.911 36.009 1.00 62.73 91 ASN A CA 1
ATOM 798 C C . ASN A 1 94 ? 48.769 29.427 36.110 1.00 59.30 91 ASN A C 1
ATOM 799 O O . ASN A 1 94 ? 48.060 28.581 35.553 1.00 61.50 91 ASN A O 1
ATOM 804 N N . LYS A 1 95 ? 49.847 29.124 36.835 1.00 58.21 92 LYS A N 1
ATOM 805 C CA . LYS A 1 95 ? 50.275 27.737 37.062 1.00 60.82 92 LYS A CA 1
ATOM 806 C C . LYS A 1 95 ? 49.312 27.011 38.025 1.00 55.11 92 LYS A C 1
ATOM 807 O O . LYS A 1 95 ? 48.905 25.878 37.760 1.00 58.22 92 LYS A O 1
ATOM 813 N N . ASN A 1 96 ? 48.956 27.672 39.127 1.00 45.41 93 ASN A N 1
ATOM 814 C CA . ASN A 1 96 ? 48.026 27.115 40.123 1.00 44.22 93 ASN A CA 1
ATOM 815 C C . ASN A 1 96 ? 46.762 27.977 40.164 1.00 36.48 93 ASN A C 1
ATOM 816 O O . ASN A 1 96 ? 46.349 28.446 41.224 1.00 36.17 93 ASN A O 1
ATOM 821 N N . ALA A 1 97 ? 46.162 28.170 38.995 1.00 35.08 94 ALA A N 1
ATOM 822 C CA . ALA A 1 97 ? 44.997 29.051 38.837 1.00 33.89 94 ALA A CA 1
ATOM 823 C C . ALA A 1 97 ? 43.768 28.629 39.626 1.00 31.61 94 ALA A C 1
ATOM 824 O O . ALA A 1 97 ? 43.477 27.454 39.753 1.00 32.18 94 ALA A O 1
ATOM 826 N N . TYR A 1 98 ? 43.050 29.617 40.144 1.00 27.34 95 TYR A N 1
ATOM 827 C CA . TYR A 1 98 ? 41.832 29.356 40.858 1.00 25.37 95 TYR A CA 1
ATOM 828 C C . TYR A 1 98 ? 40.899 30.523 40.673 1.00 24.04 95 TYR A C 1
ATOM 829 O O . TYR A 1 98 ? 41.313 31.606 40.205 1.00 25.31 95 TYR A O 1
ATOM 838 N N . LYS A 1 99 ? 39.631 30.286 40.997 1.00 21.74 96 LYS A N 1
ATOM 839 C CA . LYS A 1 99 ? 38.602 31.289 40.809 1.00 21.81 96 LYS A CA 1
ATOM 840 C C . LYS A 1 99 ? 38.051 31.741 42.161 1.00 22.04 96 LYS A C 1
ATOM 841 O O . LYS A 1 99 ? 37.800 30.919 43.049 1.00 23.18 96 LYS A O 1
ATOM 847 N N . VAL A 1 100 ? 37.928 33.052 42.328 1.00 22.35 97 VAL A N 1
ATOM 848 C CA . VAL A 1 100 ? 37.355 33.632 43.539 1.00 22.79 97 VAL A CA 1
ATOM 849 C C . VAL A 1 100 ? 36.019 34.262 43.169 1.00 21.44 97 VAL A C 1
ATOM 850 O O . VAL A 1 100 ? 35.963 35.025 42.234 1.00 22.21 97 VAL A O 1
ATOM 854 N N . VAL A 1 101 ? 34.937 33.895 43.870 1.00 21.56 98 VAL A N 1
ATOM 855 C CA . VAL A 1 101 ? 33.645 34.502 43.626 1.00 20.78 98 VAL A CA 1
ATOM 856 C C . VAL A 1 101 ? 33.458 35.639 44.590 1.00 22.96 98 VAL A C 1
ATOM 857 O O . VAL A 1 101 ? 33.490 35.420 45.809 1.00 26.33 98 VAL A O 1
ATOM 861 N N . HIS A 1 102 ? 33.264 36.844 44.063 1.00 25.85 99 HIS A N 1
ATOM 862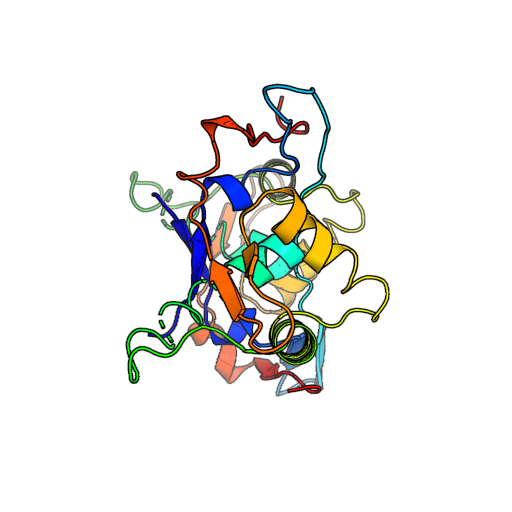 C CA . HIS A 1 102 ? 33.071 38.035 44.874 1.00 25.34 99 HIS A CA 1
ATOM 863 C C . HIS A 1 102 ? 31.594 38.413 44.935 1.00 24.87 99 HIS A C 1
ATOM 864 O O . HIS A 1 102 ? 30.831 38.119 44.023 1.00 24.20 99 HIS A O 1
ATOM 871 N N . SER A 1 103 ? 31.187 39.045 46.029 1.00 24.98 100 SER A N 1
ATOM 872 C CA . SER A 1 103 ? 29.794 39.485 46.180 1.00 27.12 100 SER A CA 1
ATOM 873 C C . SER A 1 103 ? 29.548 40.716 45.318 1.00 25.95 100 SER A C 1
ATOM 874 O O . SER A 1 103 ? 30.480 41.453 44.994 1.00 26.12 100 SER A O 1
ATOM 877 N N . VAL A 1 104 ? 28.285 40.963 44.992 1.00 27.56 101 VAL A N 1
ATOM 878 C CA . VAL A 1 104 ? 27.908 42.161 44.245 1.00 28.87 101 VAL A CA 1
ATOM 879 C C . VAL A 1 104 ? 28.213 43.398 45.095 1.00 29.82 101 VAL A C 1
ATOM 880 O O . VAL A 1 104 ? 28.675 44.407 44.577 1.00 31.05 101 VAL A O 1
ATOM 884 N N A GLU A 1 105 ? 27.924 43.283 46.390 0.50 30.96 102 GLU A N 1
ATOM 885 N N B GLU A 1 105 ? 27.958 43.322 46.406 0.50 31.58 102 GLU A N 1
ATOM 886 C CA A GLU A 1 105 ? 28.243 44.271 47.417 0.50 33.15 102 GLU A CA 1
ATOM 887 C CA B GLU A 1 105 ? 28.234 44.452 47.303 0.50 34.34 102 GLU A CA 1
ATOM 888 C C A GLU A 1 105 ? 29.674 44.803 47.320 0.50 32.44 102 GLU A C 1
ATOM 889 C C B GLU A 1 105 ? 29.705 44.866 47.228 0.50 33.00 102 GLU A C 1
ATOM 890 O O A GLU A 1 105 ? 29.918 46.009 47.436 0.50 33.12 102 GLU A O 1
ATOM 891 O O B GLU A 1 105 ? 30.019 46.060 47.284 0.50 33.07 102 GLU A O 1
ATOM 902 N N . SER A 1 106 ? 30.606 43.893 47.064 1.00 30.27 103 SER A N 1
ATOM 903 C CA . SER A 1 106 ? 32.029 44.202 47.005 1.00 30.71 103 SER A CA 1
ATOM 904 C C . SER A 1 106 ? 32.505 44.984 45.764 1.00 30.94 103 SER A C 1
ATOM 905 O O . SER A 1 106 ? 33.614 45.523 45.802 1.00 32.04 103 SER A O 1
ATOM 908 N N . ILE A 1 107 ? 31.711 45.030 44.693 1.00 29.76 104 ILE A N 1
ATOM 909 C CA . ILE A 1 107 ? 32.124 45.746 43.458 1.00 30.92 104 ILE A CA 1
ATOM 910 C C . ILE A 1 107 ? 31.306 47.012 43.174 1.00 32.62 104 ILE A C 1
ATOM 911 O O . ILE A 1 107 ? 31.505 47.669 42.141 1.00 31.40 104 ILE A O 1
ATOM 916 N N . ILE A 1 108 ? 30.409 47.380 44.082 1.00 36.34 105 ILE A N 1
ATOM 917 C CA . ILE A 1 108 ? 29.538 48.546 43.839 1.00 39.52 105 ILE A CA 1
ATOM 918 C C . ILE A 1 108 ? 30.256 49.882 43.812 1.00 41.53 105 ILE A C 1
ATOM 919 O O . ILE A 1 108 ? 29.710 50.838 43.274 1.00 42.29 105 ILE A O 1
ATOM 924 N N . GLU A 1 109 ? 31.459 49.959 44.387 1.00 41.32 106 GLU A N 1
ATOM 925 C CA . GLU A 1 109 ? 32.239 51.182 44.339 1.00 43.97 106 GLU A CA 1
ATOM 926 C C . GLU A 1 109 ? 32.743 51.389 42.917 1.00 40.18 106 GLU A C 1
ATOM 927 O O . GLU A 1 109 ? 33.060 52.510 42.529 1.00 37.77 106 GLU A O 1
ATOM 933 N N . THR A 1 110 ? 32.839 50.302 42.154 1.00 34.24 107 THR A N 1
ATOM 934 C CA . THR A 1 110 ? 33.290 50.362 40.784 1.00 33.68 107 THR A CA 1
ATOM 935 C C . THR A 1 110 ? 32.169 50.253 39.751 1.00 31.49 107 THR A C 1
ATOM 936 O O . THR A 1 110 ? 32.212 50.928 38.734 1.00 31.10 107 THR A O 1
ATOM 940 N N . TRP A 1 111 ? 31.188 49.375 40.007 1.00 29.46 108 TRP A N 1
ATOM 941 C CA . TRP A 1 111 ? 30.094 49.110 39.064 1.00 28.27 108 TRP A CA 1
ATOM 942 C C . TRP A 1 111 ? 28.719 49.445 39.628 1.00 29.10 108 TRP A C 1
ATOM 943 O O . TRP A 1 111 ? 28.386 49.012 40.717 1.00 29.65 108 TRP A O 1
ATOM 954 N N . GLU A 1 112 ? 27.950 50.231 38.884 1.00 29.34 109 GLU A N 1
ATOM 955 C CA . GLU A 1 112 ? 26.585 50.596 39.240 1.00 31.86 109 GLU A CA 1
ATOM 956 C C . GLU A 1 112 ? 25.644 49.751 38.388 1.00 29.57 109 GLU A C 1
ATOM 957 O O . GLU A 1 112 ? 25.584 49.904 37.172 1.00 27.40 109 GLU A O 1
ATOM 963 N N . PHE A 1 113 ? 24.910 48.862 39.019 1.00 27.83 110 PHE A N 1
ATOM 964 C CA . PHE A 1 113 ? 23.983 48.041 38.298 1.00 26.28 110 PHE A CA 1
ATOM 965 C C . PHE A 1 113 ? 22.698 48.807 38.038 1.00 27.59 110 PHE A C 1
ATOM 966 O O . PHE A 1 113 ? 22.187 49.526 38.917 1.00 28.05 110 PHE A O 1
ATOM 974 N N A THR A 1 114 ? 22.189 48.691 36.815 0.70 26.56 111 THR A N 1
ATOM 975 N N B THR A 1 114 ? 22.182 48.667 36.824 0.30 26.71 111 THR A N 1
ATOM 976 C CA A THR A 1 114 ? 20.947 49.363 36.440 0.70 28.86 111 THR A CA 1
ATOM 977 C CA B THR A 1 114 ? 20.981 49.374 36.424 0.30 28.32 111 THR A CA 1
ATOM 978 C C A THR A 1 114 ? 20.147 48.514 35.488 0.70 28.11 111 THR A C 1
ATOM 979 C C B THR A 1 114 ? 20.175 48.555 35.437 0.30 28.14 111 THR A C 1
ATOM 980 O O A THR A 1 114 ? 20.607 47.468 35.010 0.70 23.95 111 THR A O 1
ATOM 981 O O B THR A 1 114 ? 20.657 47.553 34.896 0.30 25.61 111 THR A O 1
ATOM 988 N N . ASN A 1 115 ? 18.936 48.989 35.217 1.00 29.89 112 ASN A N 1
ATOM 989 C CA . ASN A 1 115 ? 18.058 48.363 34.266 1.00 31.39 112 ASN A CA 1
ATOM 990 C C . ASN A 1 115 ? 17.566 49.518 33.401 1.00 34.01 112 ASN A C 1
ATOM 991 O O . ASN A 1 115 ? 16.605 50.212 33.744 1.00 34.42 112 ASN A O 1
ATOM 996 N N . SER A 1 116 ? 18.243 49.711 32.281 1.00 36.75 113 SER A N 1
ATOM 997 C CA . SER A 1 116 ? 17.947 50.809 31.362 1.00 40.85 113 SER A CA 1
ATOM 998 C C . SER A 1 116 ? 16.548 50.730 30.724 1.00 42.25 113 SER A C 1
ATOM 999 O O . SER A 1 116 ? 16.115 51.683 30.105 1.00 43.86 113 SER A O 1
ATOM 1002 N N . LYS A 1 117 ? 15.855 49.602 30.870 1.00 41.72 114 LYS A N 1
ATOM 1003 C CA . LYS A 1 117 ? 14.535 49.430 30.264 1.00 45.01 114 LYS A CA 1
ATOM 1004 C C . LYS A 1 117 ? 13.383 49.841 31.171 1.00 47.93 114 LYS A C 1
ATOM 1005 O O . LYS A 1 117 ? 12.241 49.956 30.706 1.00 47.58 114 LYS A O 1
ATOM 1011 N N . LEU A 1 118 ? 13.663 50.059 32.455 1.00 49.40 115 LEU A N 1
ATOM 1012 C CA . LEU A 1 118 ? 12.621 50.492 33.381 1.00 57.14 115 LEU A CA 1
ATOM 1013 C C . LEU A 1 118 ? 12.505 52.014 33.348 1.00 62.13 115 LEU A C 1
ATOM 1014 O O . LEU A 1 118 ? 13.497 52.731 33.519 1.00 66.10 115 LEU A O 1
ATOM 1019 N N . ASN A 1 119 ? 11.281 52.480 33.122 1.00 68.75 116 ASN A N 1
ATOM 1020 C CA . ASN A 1 119 ? 10.966 53.900 33.022 1.00 73.59 116 ASN A CA 1
ATOM 1021 C C . ASN A 1 119 ? 10.926 54.566 34.399 1.00 76.63 116 ASN A C 1
ATOM 1022 O O . ASN A 1 119 ? 11.876 55.239 34.806 1.00 78.04 116 ASN A O 1
ATOM 1027 N N . SER B 1 5 ? 13.901 41.398 50.225 1.00 89.48 2 SER B N 1
ATOM 1028 C CA . SER B 1 5 ? 14.764 40.210 49.940 1.00 82.01 2 SER B CA 1
ATOM 1029 C C . SER B 1 5 ? 16.136 40.622 49.396 1.00 83.52 2 SER B C 1
ATOM 1030 O O . SER B 1 5 ? 16.261 41.617 48.672 1.00 86.61 2 SER B O 1
ATOM 1033 N N . LYS B 1 6 ? 17.162 39.866 49.789 1.00 80.17 3 LYS B N 1
ATOM 1034 C CA . LYS B 1 6 ? 18.529 40.088 49.322 1.00 72.90 3 LYS B CA 1
ATOM 1035 C C . LYS B 1 6 ? 18.829 39.192 48.116 1.00 68.63 3 LYS B C 1
ATOM 1036 O O . LYS B 1 6 ? 19.788 39.449 47.354 1.00 65.76 3 LYS B O 1
ATOM 1042 N N . PHE B 1 7 ? 18.007 38.148 47.942 1.00 61.18 4 PHE B N 1
ATOM 1043 C CA . PHE B 1 7 ? 18.174 37.206 46.835 1.00 56.52 4 PHE B CA 1
ATOM 1044 C C . PHE B 1 7 ? 16.893 36.432 46.487 1.00 49.32 4 PHE B C 1
ATOM 1045 O O . PHE B 1 7 ? 16.018 36.182 47.334 1.00 53.16 4 PHE B O 1
ATOM 1053 N N . TYR B 1 8 ? 16.812 36.056 45.220 1.00 37.53 5 TYR B N 1
ATOM 1054 C CA . TYR B 1 8 ? 15.734 35.243 44.670 1.00 32.98 5 TYR B CA 1
ATOM 1055 C C . TYR B 1 8 ? 16.210 33.792 44.747 1.00 33.48 5 TYR B C 1
ATOM 1056 O O . TYR B 1 8 ? 17.408 33.571 44.759 1.00 33.03 5 TYR B O 1
ATOM 1065 N N . GLN B 1 9 ? 15.308 32.820 44.829 1.00 33.80 6 GLN B N 1
ATOM 1066 C CA . GLN B 1 9 ? 15.719 31.404 44.863 1.00 35.55 6 GLN B CA 1
ATOM 1067 C C . GLN B 1 9 ? 15.369 30.687 43.578 1.00 35.05 6 GLN B C 1
ATOM 1068 O O . GLN B 1 9 ? 14.259 30.835 43.051 1.00 30.46 6 GLN B O 1
ATOM 1074 N N . ILE B 1 10 ? 16.272 29.852 43.086 1.00 35.73 7 ILE B N 1
ATOM 1075 C CA . ILE B 1 10 ? 15.916 29.007 41.936 1.00 34.75 7 ILE B CA 1
ATOM 1076 C C . ILE B 1 10 ? 16.145 27.536 42.275 1.00 34.21 7 ILE B C 1
ATOM 1077 O O . ILE B 1 10 ? 17.177 27.172 42.815 1.00 30.97 7 ILE B O 1
ATOM 1082 N N . ASN B 1 11 ? 15.140 26.710 42.004 1.00 30.43 8 ASN B N 1
ATOM 1083 C CA . ASN B 1 11 ? 15.208 25.314 42.259 1.00 31.98 8 ASN B CA 1
ATOM 1084 C C . ASN B 1 11 ? 16.429 24.722 41.566 1.00 28.84 8 ASN B C 1
ATOM 1085 O O . ASN B 1 11 ? 16.758 25.080 40.424 1.00 26.43 8 ASN B O 1
ATOM 1090 N N . THR B 1 12 ? 17.117 23.860 42.298 1.00 31.96 9 THR B N 1
ATOM 1091 C CA . THR B 1 12 ? 18.332 23.191 41.850 1.00 32.98 9 THR B CA 1
ATOM 1092 C C . THR B 1 12 ? 18.112 22.465 40.517 1.00 34.42 9 THR B C 1
ATOM 1093 O O . THR B 1 12 ? 18.875 22.619 39.566 1.00 28.23 9 THR B O 1
ATOM 1097 N N . THR B 1 13 ? 17.038 21.694 40.439 1.00 32.51 10 THR B N 1
ATOM 1098 C CA . THR B 1 13 ? 16.725 20.958 39.210 1.00 35.79 10 THR B CA 1
ATOM 1099 C C . THR B 1 13 ? 16.522 21.883 38.006 1.00 30.89 10 THR B C 1
ATOM 1100 O O . THR B 1 13 ? 16.949 21.595 36.904 1.00 28.98 10 THR B O 1
ATOM 1104 N N . LEU B 1 14 ? 15.841 22.984 38.213 1.00 27.35 11 LEU B N 1
ATOM 1105 C CA . LEU B 1 14 ? 15.607 23.910 37.139 1.00 26.20 11 LEU B CA 1
ATOM 1106 C C . LEU B 1 14 ? 16.914 24.521 36.645 1.00 23.80 11 LEU B C 1
ATOM 1107 O O . LEU B 1 14 ? 17.190 24.552 35.426 1.00 22.86 11 LEU B O 1
ATOM 1112 N N . LEU B 1 15 ? 17.761 24.958 37.579 1.00 22.44 12 LEU B N 1
ATOM 1113 C CA . LEU B 1 15 ? 19.003 25.579 37.188 1.00 23.73 12 LEU B CA 1
ATOM 1114 C C . LEU B 1 15 ? 19.898 24.610 36.435 1.00 24.26 12 LEU B C 1
ATOM 1115 O O . LEU B 1 15 ? 20.500 24.993 35.449 1.00 25.29 12 LEU B O 1
ATOM 1120 N N . GLU B 1 16 ? 19.945 23.356 36.881 1.00 23.59 13 GLU B N 1
ATOM 1121 C CA . GLU B 1 16 ? 20.815 22.353 36.275 1.00 25.61 13 GLU B CA 1
ATOM 1122 C C . GLU B 1 16 ? 20.247 21.583 35.092 1.00 27.21 13 GLU B C 1
ATOM 1123 O O . GLU B 1 16 ? 20.893 20.644 34.632 1.00 29.54 13 GLU B O 1
ATOM 1129 N N . SER B 1 17 ? 19.075 21.961 34.590 1.00 24.76 14 SER B N 1
ATOM 1130 C CA . SER B 1 17 ? 18.440 21.230 33.480 1.00 26.11 14 SER B CA 1
ATOM 1131 C C . SER B 1 17 ? 18.332 22.113 32.232 1.00 26.50 14 SER B C 1
ATOM 1132 O O . SER B 1 17 ? 18.184 23.318 32.351 1.00 28.42 14 SER B O 1
ATOM 1135 N N . ASN B 1 18 ? 18.427 21.519 31.046 1.00 24.15 15 ASN B N 1
ATOM 1136 C CA . ASN B 1 18 ? 18.275 22.296 29.822 1.00 26.38 15 ASN B CA 1
ATOM 1137 C C . ASN B 1 18 ? 16.980 21.990 29.058 1.00 25.20 15 ASN B C 1
ATOM 1138 O O . ASN B 1 18 ? 16.673 22.660 28.081 1.00 25.48 15 ASN B O 1
ATOM 1143 N N . GLU B 1 19 ? 16.232 20.993 29.510 1.00 23.69 16 GLU B N 1
ATOM 1144 C CA . GLU B 1 19 ? 14.939 20.662 28.902 1.00 24.72 16 GLU B CA 1
ATOM 1145 C C . GLU B 1 19 ? 14.030 19.931 29.889 1.00 24.47 16 GLU B C 1
ATOM 1146 O O . GLU B 1 19 ? 14.487 19.342 30.886 1.00 25.19 16 GLU B O 1
ATOM 1152 N N . ALA B 1 20 ? 12.728 20.016 29.625 1.00 23.81 17 ALA B N 1
ATOM 1153 C CA . ALA B 1 20 ? 11.731 19.264 30.372 1.00 23.54 17 ALA B CA 1
ATOM 1154 C C . ALA B 1 20 ? 11.004 18.451 29.321 1.00 24.07 17 ALA B C 1
ATOM 1155 O O . ALA B 1 20 ? 10.722 18.969 28.224 1.00 23.22 17 ALA B O 1
ATOM 1157 N N . VAL B 1 21 ? 10.732 17.180 29.608 1.00 22.50 18 VAL B N 1
ATOM 1158 C CA . VAL B 1 21 ? 10.099 16.303 28.645 1.00 22.56 18 VAL B CA 1
ATOM 1159 C C . VAL B 1 21 ? 8.812 15.757 29.253 1.00 22.61 18 VAL B C 1
ATOM 1160 O O . VAL B 1 21 ? 8.821 15.233 30.382 1.00 23.18 18 VAL B O 1
ATOM 1164 N N . ASN B 1 22 ? 7.714 15.898 28.515 1.00 23.82 19 ASN B N 1
ATOM 1165 C CA . ASN B 1 22 ? 6.418 15.444 29.003 1.00 25.75 19 ASN B CA 1
ATOM 1166 C C . ASN B 1 22 ? 6.378 13.925 28.983 1.00 28.91 19 ASN B C 1
ATOM 1167 O O . ASN B 1 22 ? 6.556 13.301 27.949 1.00 24.95 19 ASN B O 1
ATOM 1172 N N . LYS B 1 23 ? 6.173 13.345 30.152 1.00 30.95 20 LYS B N 1
ATOM 1173 C CA . LYS B 1 23 ? 6.203 11.912 30.299 1.00 35.66 20 LYS B CA 1
ATOM 1174 C C . LYS B 1 23 ? 5.114 11.179 29.546 1.00 37.09 20 LYS B C 1
ATOM 1175 O O . LYS B 1 23 ? 5.298 10.023 29.210 1.00 43.07 20 LYS B O 1
ATOM 1181 N N . GLN B 1 24 ? 4.004 11.839 29.262 1.00 35.87 21 GLN B N 1
ATOM 1182 C CA . GLN B 1 24 ? 2.901 11.181 28.566 1.00 38.45 21 GLN B CA 1
ATOM 1183 C C . GLN B 1 24 ? 2.859 11.451 27.064 1.00 35.86 21 GLN B C 1
ATOM 1184 O O . GLN B 1 24 ? 2.484 10.568 26.289 1.00 36.28 21 GLN B O 1
ATOM 1190 N N . THR B 1 25 ? 3.244 12.652 26.652 1.00 29.72 22 THR B N 1
ATOM 1191 C CA . THR B 1 25 ? 3.156 13.049 25.248 1.00 30.40 22 THR B CA 1
ATOM 1192 C C . THR B 1 25 ? 4.469 13.101 24.473 1.00 27.37 22 THR B C 1
ATOM 1193 O O . THR B 1 25 ? 4.455 13.157 23.248 1.00 26.65 22 THR B O 1
ATOM 1197 N N . GLY B 1 26 ? 5.589 13.184 25.189 1.00 26.85 23 GLY B N 1
ATOM 1198 C CA . GLY B 1 26 ? 6.900 13.277 24.560 1.00 24.25 23 GLY B CA 1
ATOM 1199 C C . GLY B 1 26 ? 7.301 14.706 24.199 1.00 25.30 23 GLY B C 1
ATOM 1200 O O . GLY B 1 26 ? 8.422 14.945 23.720 1.00 22.73 23 GLY B O 1
ATOM 1201 N N . GLU B 1 27 ? 6.415 15.675 24.446 1.00 23.19 24 GLU B N 1
ATOM 1202 C CA . GLU B 1 27 ? 6.721 17.044 24.113 1.00 24.02 24 GLU B CA 1
ATOM 1203 C C . GLU B 1 27 ? 7.939 17.490 24.910 1.00 22.00 24 GLU B C 1
ATOM 1204 O O . GLU B 1 27 ? 8.104 17.129 26.078 1.00 22.15 24 GLU B O 1
ATOM 1210 N N . VAL B 1 28 ? 8.798 18.265 24.264 1.00 23.50 25 VAL B N 1
ATOM 1211 C CA . VAL B 1 28 ? 9.975 18.817 24.884 1.00 23.40 25 VAL B CA 1
ATOM 1212 C C . VAL B 1 28 ? 9.884 20.337 24.945 1.00 24.50 25 VAL B C 1
ATOM 1213 O O . VAL B 1 28 ? 9.559 21.016 23.954 1.00 24.09 25 VAL B O 1
ATOM 1217 N N . VAL B 1 29 ? 10.222 20.859 26.114 1.00 23.81 26 VAL B N 1
ATOM 1218 C CA . VAL B 1 29 ? 10.271 22.310 26.330 1.00 24.77 26 VAL B CA 1
ATOM 1219 C C . VAL B 1 29 ? 11.713 22.643 26.696 1.00 24.35 26 VAL B C 1
ATOM 1220 O O . VAL B 1 29 ? 12.153 22.310 27.795 1.00 24.26 26 VAL B O 1
ATOM 1224 N N . PRO B 1 30 ? 12.479 23.262 25.768 1.00 28.40 27 PRO B N 1
ATOM 1225 C CA . PRO B 1 30 ? 13.848 23.633 26.137 1.00 28.14 27 PRO B CA 1
ATOM 1226 C C . PRO B 1 30 ? 13.733 24.728 27.184 1.00 29.49 27 PRO B C 1
ATOM 1227 O O . PRO B 1 30 ? 12.791 25.535 27.143 1.00 32.32 27 PRO B O 1
ATOM 1231 N N . LEU B 1 31 ? 14.622 24.704 28.162 1.00 27.13 28 LEU B N 1
ATOM 1232 C CA . LEU B 1 31 ? 14.553 25.657 29.273 1.00 26.52 28 LEU B CA 1
ATOM 1233 C C . LEU B 1 31 ? 15.517 26.782 29.043 1.00 27.00 28 LEU B C 1
ATOM 1234 O O . LEU B 1 31 ? 16.693 26.681 29.380 1.00 26.74 28 LEU B O 1
ATOM 1239 N N . SER B 1 32 ? 15.021 27.853 28.445 1.00 24.60 29 SER B N 1
ATOM 1240 C CA . SER B 1 32 ? 15.851 29.029 28.148 1.00 24.79 29 SER B CA 1
ATOM 1241 C C . SER B 1 32 ? 16.332 29.678 29.452 1.00 21.90 29 SER B C 1
ATOM 1242 O O . SER B 1 32 ? 15.631 29.666 30.455 1.00 20.49 29 SER B O 1
ATOM 1245 N N . PRO B 1 33 ? 17.485 30.344 29.416 1.00 21.68 30 PRO B N 1
ATOM 1246 C CA . PRO B 1 33 ? 17.919 31.015 30.650 1.00 20.83 30 PRO B CA 1
ATOM 1247 C C . PRO B 1 33 ? 16.924 32.039 31.126 1.00 22.27 30 PRO B C 1
ATOM 1248 O O . PRO B 1 33 ? 16.708 32.182 32.325 1.00 20.83 30 PRO B O 1
ATOM 1252 N N . GLU B 1 34 ? 16.327 32.777 30.186 1.00 22.48 31 GLU B N 1
ATOM 1253 C CA . GLU B 1 34 ? 15.345 33.785 30.541 1.00 23.86 31 GLU B CA 1
ATOM 1254 C C . GLU B 1 34 ? 14.157 33.178 31.254 1.00 23.25 31 GLU B C 1
ATOM 1255 O O . GLU B 1 34 ? 13.636 33.778 32.182 1.00 24.39 31 GLU B O 1
ATOM 1261 N N . THR B 1 35 ? 13.767 31.979 30.850 1.00 23.30 32 THR B N 1
ATOM 1262 C CA . THR B 1 35 ? 12.643 31.261 31.480 1.00 24.90 32 THR B CA 1
ATOM 1263 C C . THR B 1 35 ? 12.917 30.990 32.945 1.00 25.04 32 THR B C 1
ATOM 1264 O O . THR B 1 35 ? 12.053 31.171 33.805 1.00 21.24 32 THR B O 1
ATOM 1268 N N . LYS B 1 36 ? 14.144 30.584 33.245 1.00 21.90 33 LYS B N 1
ATOM 1269 C CA . LYS B 1 36 ? 14.494 30.281 34.611 1.00 21.01 33 LYS B CA 1
ATOM 1270 C C . LYS B 1 36 ? 14.472 31.547 35.494 1.00 23.16 33 LYS B C 1
ATOM 1271 O O . LYS B 1 36 ? 14.011 31.526 36.644 1.00 21.54 33 LYS B O 1
ATOM 1277 N N . LEU B 1 37 ? 14.984 32.644 34.946 1.00 20.07 34 LEU B N 1
ATOM 1278 C CA . LEU B 1 37 ? 15.026 33.894 35.671 1.00 21.55 34 LEU B CA 1
ATOM 1279 C C . LEU B 1 37 ? 13.628 34.447 35.903 1.00 21.45 34 LEU B C 1
ATOM 1280 O O . LEU B 1 37 ? 13.335 34.912 37.014 1.00 21.69 34 LEU B O 1
ATOM 1285 N N . VAL B 1 38 ? 12.797 34.401 34.870 1.00 21.07 35 VAL B N 1
ATOM 1286 C CA . VAL B 1 38 ? 11.403 34.862 34.941 1.00 21.64 35 VAL B CA 1
ATOM 1287 C C . VAL B 1 38 ? 10.640 34.036 35.992 1.00 21.30 35 VAL B C 1
ATOM 1288 O O . VAL B 1 38 ? 9.917 34.592 36.822 1.00 20.39 35 VAL B O 1
ATOM 1292 N N . TYR B 1 39 ? 10.874 32.733 36.020 1.00 21.04 36 TYR B N 1
ATOM 1293 C CA . TYR B 1 39 ? 10.232 31.900 37.009 1.00 21.46 36 TYR B CA 1
ATOM 1294 C C . TYR B 1 39 ? 10.634 32.246 38.442 1.00 21.82 36 TYR B C 1
ATOM 1295 O O . TYR B 1 39 ? 9.755 32.375 39.287 1.00 22.04 36 TYR B O 1
ATOM 1304 N N . ALA B 1 40 ? 11.945 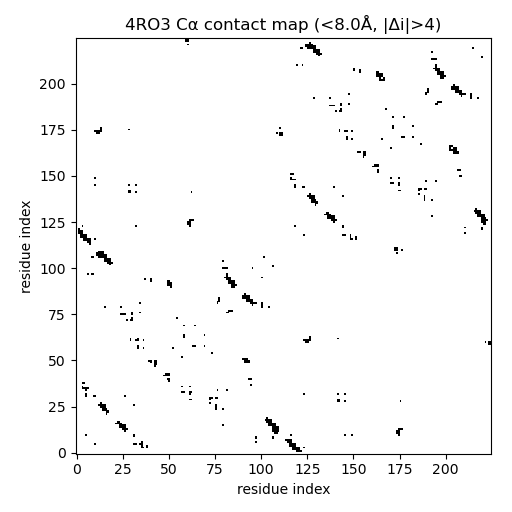32.405 38.705 1.00 21.11 37 ALA B N 1
ATOM 1305 C CA . ALA B 1 40 ? 12.443 32.757 40.017 1.00 22.89 37 ALA B CA 1
ATOM 1306 C C . ALA B 1 40 ? 11.814 34.077 40.459 1.00 20.45 37 ALA B C 1
ATOM 1307 O O . ALA B 1 40 ? 11.374 34.218 41.617 1.00 22.12 37 ALA B O 1
ATOM 1309 N N . TYR B 1 41 ? 11.808 35.054 39.556 1.00 19.42 38 TYR B N 1
ATOM 1310 C CA . TYR B 1 41 ? 11.219 36.370 39.837 1.00 19.46 38 TYR B CA 1
ATOM 1311 C C . TYR B 1 41 ? 9.726 36.251 40.194 1.00 19.36 38 TYR B C 1
ATOM 1312 O O . TYR B 1 41 ? 9.266 36.698 41.259 1.00 19.18 38 TYR B O 1
ATOM 1329 N N . LEU B 1 43 ? 8.019 33.647 41.129 1.00 20.93 40 LEU B N 1
ATOM 1330 C CA . LEU B 1 43 ? 7.812 32.874 42.359 1.00 23.07 40 LEU B CA 1
ATOM 1331 C C . LEU B 1 43 ? 7.939 33.772 43.589 1.00 22.60 40 LEU B C 1
ATOM 1332 O O . LEU B 1 43 ? 7.109 33.715 44.510 1.00 22.19 40 LEU B O 1
ATOM 1337 N N . ASN B 1 44 ? 8.962 34.614 43.618 1.00 21.50 41 ASN B N 1
ATOM 1338 C CA . ASN B 1 44 ? 9.122 35.529 44.714 1.00 22.90 41 ASN B CA 1
ATOM 1339 C C . ASN B 1 44 ? 8.022 36.598 44.730 1.00 22.55 41 ASN B C 1
ATOM 1340 O O . ASN B 1 44 ? 7.498 36.944 45.783 1.00 22.21 41 ASN B O 1
ATOM 1345 N N . GLN B 1 45 ? 7.683 37.133 43.568 1.00 19.52 42 GLN B N 1
ATOM 1346 C CA . GLN B 1 45 ? 6.653 38.149 43.493 1.00 19.97 42 GLN B CA 1
ATOM 1347 C C . GLN B 1 45 ? 5.309 37.579 43.953 1.00 19.09 42 GLN B C 1
ATOM 1348 O O . GLN B 1 45 ? 4.548 38.236 44.690 1.00 19.03 42 GLN B O 1
ATOM 1354 N N . TYR B 1 46 ? 4.983 36.385 43.476 1.00 18.16 43 TYR B N 1
ATOM 1355 C CA . TYR B 1 46 ? 3.756 35.707 43.877 1.00 20.78 43 TYR B CA 1
ATOM 1356 C C . TYR B 1 46 ? 3.727 35.615 45.405 1.00 21.64 43 TYR B C 1
ATOM 1357 O O . TYR B 1 46 ? 2.717 35.926 46.029 1.00 22.21 43 TYR B O 1
ATOM 1366 N N A ARG B 1 47 ? 4.847 35.201 45.997 0.60 22.52 44 ARG B N 1
ATOM 1367 N N B ARG B 1 47 ? 4.854 35.206 45.995 0.40 22.37 44 ARG B N 1
ATOM 1368 C CA A ARG B 1 47 ? 4.941 35.052 47.442 0.60 23.61 44 ARG B CA 1
ATOM 1369 C CA B ARG B 1 47 ? 4.960 35.055 47.441 0.40 23.58 44 ARG B CA 1
ATOM 1370 C C A ARG B 1 47 ? 4.749 36.389 48.168 0.60 22.32 44 ARG B C 1
ATOM 1371 C C B ARG B 1 47 ? 4.739 36.389 48.158 0.40 22.57 44 ARG B C 1
ATOM 1372 O O A ARG B 1 47 ? 4.057 36.450 49.191 0.60 22.54 44 ARG B O 1
ATOM 1373 O O B ARG B 1 47 ? 4.036 36.449 49.172 0.40 22.96 44 ARG B O 1
ATOM 1396 N N . TYR B 1 49 ? 3.158 39.100 46.950 1.00 21.19 46 TYR B N 1
ATOM 1397 C CA . TYR B 1 49 ? 1.751 39.531 46.804 1.00 20.86 46 TYR B CA 1
ATOM 1398 C C . TYR B 1 49 ? 0.903 38.849 47.883 1.00 22.59 46 TYR B C 1
ATOM 1399 O O . TYR B 1 49 ? 0.063 39.493 48.525 1.00 24.10 46 TYR B O 1
ATOM 1408 N N . ARG B 1 50 ? 1.115 37.551 48.056 1.00 24.81 47 ARG B N 1
ATOM 1409 C CA . ARG B 1 50 ? 0.317 36.754 49.024 1.00 28.15 47 ARG B CA 1
ATOM 1410 C C . ARG B 1 50 ? 0.668 37.178 50.451 1.00 28.60 47 ARG B C 1
ATOM 1411 O O . ARG B 1 50 ? -0.211 37.280 51.324 1.00 31.33 47 ARG B O 1
ATOM 1419 N N . LYS B 1 51 ? 1.932 37.493 50.680 1.00 27.76 48 LYS B N 1
ATOM 1420 C CA . LYS B 1 51 ? 2.387 37.932 52.024 1.00 30.62 48 LYS B CA 1
ATOM 1421 C C . LYS B 1 51 ? 1.763 39.264 52.437 1.00 30.15 48 LYS B C 1
ATOM 1422 O O . LYS B 1 51 ? 1.436 39.468 53.620 1.00 33.59 48 LYS B O 1
ATOM 1428 N N . TYR B 1 52 ? 1.604 40.165 51.471 1.00 25.31 49 TYR B N 1
ATOM 1429 C CA . TYR B 1 52 ? 0.978 41.470 51.692 1.00 27.27 49 TYR B CA 1
ATOM 1430 C C . TYR B 1 52 ? -0.542 41.435 51.649 1.00 26.06 49 TYR B C 1
ATOM 1431 O O . TYR B 1 52 ? -1.182 42.481 51.610 1.00 28.61 49 TYR B O 1
ATOM 1440 N N . GLY B 1 53 ? -1.134 40.244 51.672 1.00 26.59 50 GLY B N 1
ATOM 1441 C CA . GLY B 1 53 ? -2.591 40.136 51.784 1.00 26.77 50 GLY B CA 1
ATOM 1442 C C . GLY B 1 53 ? -3.429 39.956 50.552 1.00 25.36 50 GLY B C 1
ATOM 1443 O O . GLY B 1 53 ? -4.667 39.993 50.640 1.00 26.44 50 GLY B O 1
ATOM 1444 N N . ASN B 1 54 ? -2.795 39.740 49.414 1.00 24.14 51 ASN B N 1
ATOM 1445 C CA . ASN B 1 54 ? -3.532 39.579 48.185 1.00 24.20 51 ASN B CA 1
ATOM 1446 C C . ASN B 1 54 ? -3.714 38.157 47.783 1.00 26.18 51 ASN B C 1
ATOM 1447 O O . ASN B 1 54 ? -2.795 37.348 47.844 1.00 25.78 51 ASN B O 1
ATOM 1452 N N . ARG B 1 55 ? -4.898 37.853 47.314 1.00 27.11 52 ARG B N 1
ATOM 1453 C CA . ARG B 1 55 ? -5.139 36.538 46.784 1.00 31.45 52 ARG B CA 1
ATOM 1454 C C . ARG B 1 55 ? -4.502 36.346 45.454 1.00 29.22 52 ARG B C 1
ATOM 1455 O O . ARG B 1 55 ? -3.949 35.276 45.152 1.00 32.09 52 ARG B O 1
ATOM 1463 N N . ARG B 1 56 ? -4.512 37.404 44.656 1.00 26.62 53 ARG B N 1
ATOM 1464 C CA . ARG B 1 56 ? -4.072 37.293 43.280 1.00 25.88 53 ARG B CA 1
ATOM 1465 C C . ARG B 1 56 ? -2.825 38.054 42.945 1.00 24.38 53 ARG B C 1
ATOM 1466 O O . ARG B 1 56 ? -2.641 39.165 43.395 1.00 23.76 53 ARG B O 1
ATOM 1474 N N . TYR B 1 57 ? -1.952 37.421 42.161 1.00 23.66 54 TYR B N 1
ATOM 1475 C CA . TYR B 1 57 ? -0.739 38.039 41.673 1.00 22.02 54 TYR B CA 1
ATOM 1476 C C . TYR B 1 57 ? -1.091 38.601 40.293 1.00 24.37 54 TYR B C 1
ATOM 1477 O O . TYR B 1 57 ? -1.271 37.835 39.343 1.00 24.69 54 TYR B O 1
ATOM 1486 N N . THR B 1 58 ? -1.115 39.918 40.166 1.00 23.65 55 THR B N 1
ATOM 1487 C CA . THR B 1 58 ? -1.591 40.572 38.959 1.00 24.67 55 THR B CA 1
ATOM 1488 C C . THR B 1 58 ? -0.569 41.340 38.148 1.00 27.15 55 THR B C 1
ATOM 1489 O O . THR B 1 58 ? -0.943 42.118 37.279 1.00 28.46 55 THR B O 1
ATOM 1493 N N . GLU B 1 59 ? 0.731 41.139 38.398 1.00 24.65 56 GLU B N 1
ATOM 1494 C CA . GLU B 1 59 ? 1.761 41.850 37.620 1.00 24.26 56 GLU B CA 1
ATOM 1495 C C . GLU B 1 59 ? 1.651 41.453 36.141 1.00 24.57 56 GLU B C 1
ATOM 1496 O O . GLU B 1 59 ? 1.485 40.293 35.812 1.00 25.12 56 GLU B O 1
ATOM 1502 N N . SER B 1 60 ? 1.750 42.421 35.232 1.00 28.68 57 SER B N 1
ATOM 1503 C CA . SER B 1 60 ? 1.616 42.111 33.812 1.00 30.05 57 SER B CA 1
ATOM 1504 C C . SER B 1 60 ? 2.844 41.423 33.267 1.00 27.85 57 SER B C 1
ATOM 1505 O O . SER B 1 60 ? 3.941 41.621 33.765 1.00 26.69 57 SER B O 1
ATOM 1508 N N . TRP B 1 61 ? 2.655 40.644 32.212 1.00 28.01 58 TRP B N 1
ATOM 1509 C CA . TRP B 1 61 ? 3.760 40.001 31.551 1.00 28.56 58 TRP B CA 1
ATOM 1510 C C . TRP B 1 61 ? 4.764 41.036 31.063 1.00 29.59 58 TRP B C 1
ATOM 1511 O O . TRP B 1 61 ? 5.963 40.794 31.061 1.00 31.55 58 TRP B O 1
ATOM 1522 N N . ASP B 1 62 ? 4.279 42.183 30.627 1.00 33.48 59 ASP B N 1
ATOM 1523 C CA . ASP B 1 62 ? 5.186 43.218 30.125 1.00 34.97 59 ASP B CA 1
ATOM 1524 C C . ASP B 1 62 ? 6.071 43.769 31.217 1.00 31.90 59 ASP B C 1
ATOM 1525 O O . ASP B 1 62 ? 7.268 43.990 31.000 1.00 31.50 59 ASP B O 1
ATOM 1530 N N . LYS B 1 63 ? 5.502 43.988 32.398 1.00 31.85 60 LYS B N 1
ATOM 1531 C CA . LYS B 1 63 ? 6.302 44.469 33.520 1.00 31.88 60 LYS B CA 1
ATOM 1532 C C . LYS B 1 63 ? 7.290 43.375 33.948 1.00 29.35 60 LYS B C 1
ATOM 1533 O O . LYS B 1 63 ? 8.460 43.649 34.207 1.00 26.99 60 LYS B O 1
ATOM 1539 N N . ILE B 1 64 ? 6.808 42.138 34.017 1.00 25.66 61 ILE B N 1
ATOM 1540 C CA . ILE B 1 64 ? 7.666 41.007 34.381 1.00 25.27 61 ILE B CA 1
ATOM 1541 C C . ILE B 1 64 ? 8.872 40.900 33.471 1.00 26.02 61 ILE B C 1
ATOM 1542 O O . ILE B 1 64 ? 10.018 40.794 33.950 1.00 25.04 61 ILE B O 1
ATOM 1547 N N . PHE B 1 65 ? 8.625 40.920 32.162 1.00 26.16 62 PHE B N 1
ATOM 1548 C CA . PHE B 1 65 ? 9.708 40.800 31.203 1.00 27.91 62 PHE B CA 1
ATOM 1549 C C . PHE B 1 65 ? 10.635 42.020 31.204 1.00 28.88 62 PHE B C 1
ATOM 1550 O O . PHE B 1 65 ? 11.820 41.876 30.980 1.00 29.78 62 PHE B O 1
ATOM 1558 N N . THR B 1 66 ? 10.098 43.196 31.487 1.00 27.07 63 THR B N 1
ATOM 1559 C CA . THR B 1 66 ? 10.923 44.381 31.554 1.00 30.42 63 THR B CA 1
ATOM 1560 C C . THR B 1 66 ? 11.943 44.307 32.712 1.00 29.26 63 THR B C 1
ATOM 1561 O O . THR B 1 66 ? 13.104 44.694 32.568 1.00 30.36 63 THR B O 1
ATOM 1565 N N . VAL B 1 67 ? 11.524 43.769 33.847 1.00 27.24 64 VAL B N 1
ATOM 1566 C CA . VAL B 1 67 ? 12.411 43.672 34.987 1.00 27.93 64 VAL B CA 1
ATOM 1567 C C . VAL B 1 67 ? 13.473 42.598 34.805 1.00 29.28 64 VAL B C 1
ATOM 1568 O O . VAL B 1 67 ? 14.633 42.825 35.166 1.00 28.88 64 VAL B O 1
ATOM 1572 N N . CYS B 1 68 ? 13.070 41.453 34.218 1.00 28.31 65 CYS B N 1
ATOM 1573 C CA . CYS B 1 68 ? 13.937 40.262 34.117 1.00 29.62 65 CYS B CA 1
ATOM 1574 C C . CYS B 1 68 ? 14.800 40.090 32.904 1.00 32.32 65 CYS B C 1
ATOM 1575 O O . CYS B 1 68 ? 15.789 39.372 32.957 1.00 32.49 65 CYS B O 1
ATOM 1578 N N . CYS B 1 69 ? 14.391 40.636 31.784 1.00 37.58 66 CYS B N 1
ATOM 1579 C CA . CYS B 1 69 ? 15.214 40.479 30.605 1.00 42.40 66 CYS B CA 1
ATOM 1580 C C . CYS B 1 69 ? 15.014 41.611 29.649 1.00 41.33 66 CYS B C 1
ATOM 1581 O O . CYS B 1 69 ? 14.360 42.598 29.976 1.00 42.51 66 CYS B O 1
ATOM 1584 N N . ASP B 1 70 ? 15.666 41.507 28.505 1.00 42.97 67 ASP B N 1
ATOM 1585 C CA . ASP B 1 70 ? 15.542 42.510 27.471 1.00 44.03 67 ASP B CA 1
ATOM 1586 C C . ASP B 1 70 ? 15.379 41.720 26.175 1.00 42.76 67 ASP B C 1
ATOM 1587 O O . ASP B 1 70 ? 16.361 41.465 25.459 1.00 44.49 67 ASP B O 1
ATOM 1592 N N . VAL B 1 71 ? 14.146 41.281 25.913 1.00 39.53 68 VAL B N 1
ATOM 1593 C CA . VAL B 1 71 ? 13.846 40.476 24.725 1.00 39.62 68 VAL B CA 1
ATOM 1594 C C . VAL B 1 71 ? 12.678 41.083 23.958 1.00 39.79 68 VAL B C 1
ATOM 1595 O O . VAL B 1 71 ? 11.898 41.858 24.507 1.00 37.42 68 VAL B O 1
ATOM 1599 N N . ALA B 1 72 ? 12.568 40.710 22.685 1.00 40.38 69 ALA B N 1
ATOM 1600 C CA . ALA B 1 72 ? 11.504 41.222 21.817 1.00 41.01 69 ALA B CA 1
ATOM 1601 C C . ALA B 1 72 ? 10.152 40.573 22.132 1.00 39.94 69 ALA B C 1
ATOM 1602 O O . ALA B 1 72 ? 10.087 39.506 22.751 1.00 37.10 69 ALA B O 1
ATOM 1604 N N . ALA B 1 73 ? 9.080 41.214 21.671 1.00 40.77 70 ALA B N 1
ATOM 1605 C CA . ALA B 1 73 ? 7.709 40.734 21.922 1.00 41.03 70 ALA B CA 1
ATOM 1606 C C . ALA B 1 73 ? 7.476 39.258 21.595 1.00 39.70 70 ALA B C 1
ATOM 1607 O O . ALA B 1 73 ? 6.916 38.519 22.411 1.00 39.04 70 ALA B O 1
ATOM 1609 N N . GLN B 1 74 ? 7.901 38.828 20.415 1.00 40.24 71 GLN B N 1
ATOM 1610 C CA . GLN B 1 74 ? 7.716 37.436 20.006 1.00 41.76 71 GLN B CA 1
ATOM 1611 C C . GLN B 1 74 ? 8.408 36.476 20.973 1.00 38.27 71 GLN B C 1
ATOM 1612 O O . GLN B 1 74 ? 7.852 35.436 21.316 1.00 35.52 71 GLN B O 1
ATOM 1618 N N . LYS B 1 75 ? 9.612 36.823 21.427 1.00 36.91 72 LYS B N 1
ATOM 1619 C CA . LYS B 1 75 ? 10.323 35.960 22.388 1.00 35.49 72 LYS B CA 1
ATOM 1620 C C . LYS B 1 75 ? 9.579 35.907 23.718 1.00 33.43 72 LYS B C 1
ATOM 1621 O O . LYS B 1 75 ? 9.381 34.842 24.289 1.00 31.23 72 LYS B O 1
ATOM 1627 N N A GLN B 1 76 ? 9.147 37.067 24.220 0.50 32.39 73 GLN B N 1
ATOM 1628 N N B GLN B 1 76 ? 9.169 37.075 24.197 0.50 32.74 73 GLN B N 1
ATOM 1629 C CA A GLN B 1 76 ? 8.370 37.096 25.455 0.50 31.36 73 GLN B CA 1
ATOM 1630 C CA B GLN B 1 76 ? 8.388 37.169 25.404 0.50 32.00 73 GLN B CA 1
ATOM 1631 C C A GLN B 1 76 ? 7.172 36.156 25.325 0.50 32.13 73 GLN B C 1
ATOM 1632 C C B GLN B 1 76 ? 7.160 36.233 25.336 0.50 32.52 73 GLN B C 1
ATOM 1633 O O A GLN B 1 76 ? 6.883 35.384 26.233 0.50 30.55 73 GLN B O 1
ATOM 1634 O O B GLN B 1 76 ? 6.846 35.546 26.303 0.50 30.99 73 GLN B O 1
ATOM 1645 N N . LYS B 1 77 ? 6.464 36.222 24.199 1.00 33.60 74 LYS B N 1
ATOM 1646 C CA . LYS B 1 77 ? 5.300 35.345 24.014 1.00 35.37 74 LYS B CA 1
ATOM 1647 C C . LYS B 1 77 ? 5.722 33.867 24.128 1.00 35.38 74 LYS B C 1
ATOM 1648 O O . LYS B 1 77 ? 5.047 33.074 24.781 1.00 34.95 74 LYS B O 1
ATOM 1654 N N A ARG B 1 78 ? 6.839 33.512 23.497 0.50 35.98 75 ARG B N 1
ATOM 1655 N N B ARG B 1 78 ? 6.838 33.509 23.499 0.50 36.25 75 ARG B N 1
ATOM 1656 C CA A ARG B 1 78 ? 7.323 32.140 23.534 0.50 36.83 75 ARG B CA 1
ATOM 1657 C CA B ARG B 1 78 ? 7.307 32.132 23.536 0.50 37.35 75 ARG B CA 1
ATOM 1658 C C A ARG B 1 78 ? 7.798 31.727 24.925 0.50 35.15 75 ARG B C 1
ATOM 1659 C C B ARG B 1 78 ? 7.801 31.723 24.925 0.50 35.44 75 ARG B C 1
ATOM 1660 O O A ARG B 1 78 ? 7.541 30.600 25.358 0.50 34.48 75 ARG B O 1
ATOM 1661 O O B ARG B 1 78 ? 7.558 30.593 25.356 0.50 34.72 75 ARG B O 1
ATOM 1676 N N . LEU B 1 79 ? 8.475 32.634 25.627 1.00 33.45 76 LEU B N 1
ATOM 1677 C CA . LEU B 1 79 ? 8.967 32.332 26.976 1.00 32.29 76 LEU B CA 1
ATOM 1678 C C . LEU B 1 79 ? 7.766 32.115 27.896 1.00 31.42 76 LEU B C 1
ATOM 1679 O O . LEU B 1 79 ? 7.710 31.133 28.614 1.00 31.09 76 LEU B O 1
ATOM 1684 N N . ALA B 1 80 ? 6.784 33.002 27.843 1.00 32.21 77 ALA B N 1
ATOM 1685 C CA . ALA B 1 80 ? 5.591 32.817 28.624 1.00 32.95 77 ALA B CA 1
ATOM 1686 C C . ALA B 1 80 ? 4.943 31.457 28.297 1.00 35.32 77 ALA B C 1
ATOM 1687 O O . ALA B 1 80 ? 4.393 30.785 29.174 1.00 33.86 77 ALA B O 1
ATOM 1689 N N . LYS B 1 81 ? 4.967 31.072 27.031 1.00 34.70 78 LYS B N 1
ATOM 1690 C CA . LYS B 1 81 ? 4.407 29.794 26.644 1.00 37.29 78 LYS B CA 1
ATOM 1691 C C . LYS B 1 81 ? 5.211 28.622 27.221 1.00 34.68 78 LYS B C 1
ATOM 1692 O O . LYS B 1 81 ? 4.633 27.619 27.548 1.00 37.94 78 LYS B O 1
ATOM 1698 N N . GLU B 1 82 ? 6.534 28.724 27.306 1.00 35.97 79 GLU B N 1
ATOM 1699 C CA . GLU B 1 82 ? 7.320 27.654 27.928 1.00 34.55 79 GLU B CA 1
ATOM 1700 C C . GLU B 1 82 ? 6.726 27.423 29.355 1.00 32.44 79 GLU B C 1
ATOM 1701 O O . GLU B 1 82 ? 6.392 26.300 29.755 1.00 31.36 79 GLU B O 1
ATOM 1707 N N . LEU B 1 83 ? 6.536 28.515 30.081 1.00 29.07 80 LEU B N 1
ATOM 1708 C CA . LEU B 1 83 ? 6.060 28.465 31.465 1.00 27.74 80 LEU B CA 1
ATOM 1709 C C . LEU B 1 83 ? 4.650 27.918 31.644 1.00 27.62 80 LEU B C 1
ATOM 1710 O O . LEU B 1 83 ? 4.407 27.118 32.571 1.00 26.11 80 LEU B O 1
ATOM 1715 N N . THR B 1 84 ? 3.724 28.336 30.781 1.00 27.46 81 THR B N 1
ATOM 1716 C CA . THR B 1 84 ? 2.365 27.829 30.869 1.00 28.19 81 THR B CA 1
ATOM 1717 C C . THR B 1 84 ? 2.243 26.378 30.411 1.00 28.99 81 THR B C 1
ATOM 1718 O O . THR B 1 84 ? 1.479 25.622 30.986 1.00 28.49 81 THR B O 1
ATOM 1722 N N . THR B 1 85 ? 3.021 25.979 29.398 1.00 29.36 82 THR B N 1
ATOM 1723 C CA . THR B 1 85 ? 3.007 24.613 28.920 1.00 30.62 82 THR B CA 1
ATOM 1724 C C . THR B 1 85 ? 3.428 23.670 30.052 1.00 29.68 82 THR B C 1
ATOM 1725 O O . THR B 1 85 ? 2.823 22.626 30.264 1.00 30.49 82 THR B O 1
ATOM 1729 N N . LEU B 1 86 ? 4.482 24.051 30.754 1.00 27.36 83 LEU B N 1
ATOM 1730 C CA .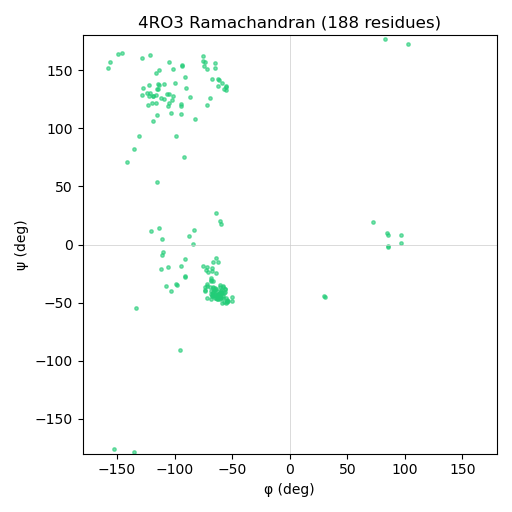 LEU B 1 86 ? 5.000 23.251 31.866 1.00 27.41 83 LEU B CA 1
ATOM 1731 C C . LEU B 1 86 ? 4.056 23.202 33.038 1.00 26.99 83 LEU B C 1
ATOM 1732 O O . LEU B 1 86 ? 4.116 22.279 33.857 1.00 27.52 83 LEU B O 1
ATOM 1737 N N . GLY B 1 87 ? 3.183 24.195 33.124 1.00 26.68 84 GLY B N 1
ATOM 1738 C CA . GLY B 1 87 ? 2.278 24.312 34.257 1.00 27.42 84 GLY B CA 1
ATOM 1739 C C . GLY B 1 87 ? 2.919 25.035 35.444 1.00 25.93 84 GLY B C 1
ATOM 1740 O O . GLY B 1 87 ? 2.346 25.035 36.568 1.00 25.93 84 GLY B O 1
ATOM 1741 N N . LEU B 1 88 ? 4.112 25.602 35.244 1.00 24.35 85 LEU B N 1
ATOM 1742 C CA . LEU B 1 88 ? 4.776 26.355 36.299 1.00 24.41 85 LEU B CA 1
ATOM 1743 C C . LEU B 1 88 ? 4.009 27.639 36.566 1.00 24.55 85 LEU B C 1
ATOM 1744 O O . LEU B 1 88 ? 4.026 28.145 37.704 1.00 24.40 85 LEU B O 1
ATOM 1749 N N . ILE B 1 89 ? 3.364 28.163 35.520 1.00 25.93 86 ILE B N 1
ATOM 1750 C CA . ILE B 1 89 ? 2.498 29.352 35.611 1.00 26.61 86 ILE B CA 1
ATOM 1751 C C . ILE B 1 89 ? 1.135 29.035 35.002 1.00 28.08 86 ILE B C 1
ATOM 1752 O O . ILE B 1 89 ? 1.023 28.449 33.917 1.00 28.19 86 ILE B O 1
ATOM 1757 N N . GLU B 1 90 ? 0.093 29.435 35.707 1.00 28.35 87 GLU B N 1
ATOM 1758 C CA . GLU B 1 90 ? -1.260 29.245 35.257 1.00 31.27 87 GLU B CA 1
ATOM 1759 C C . GLU B 1 90 ? -1.845 30.645 35.140 1.00 30.59 87 GLU B C 1
ATOM 1760 O O . GLU B 1 90 ? -1.857 31.376 36.113 1.00 29.53 87 GLU B O 1
ATOM 1766 N N . VAL B 1 91 ? -2.317 31.016 33.956 1.00 30.39 88 VAL B N 1
ATOM 1767 C CA . VAL B 1 91 ? -2.830 32.362 33.731 1.00 32.02 88 VAL B CA 1
ATOM 1768 C C . VAL B 1 91 ? -4.352 32.385 33.662 1.00 35.00 88 VAL B C 1
ATOM 1769 O O . VAL B 1 91 ? -4.961 31.651 32.874 1.00 34.66 88 VAL B O 1
ATOM 1773 N N . ILE B 1 92 ? -4.945 33.278 34.440 1.00 35.33 89 ILE B N 1
ATOM 1774 C CA . ILE B 1 92 ? -6.408 33.402 34.517 1.00 39.93 89 ILE B CA 1
ATOM 1775 C C . ILE B 1 92 ? -6.902 34.802 34.181 1.00 42.92 89 ILE B C 1
ATOM 1776 O O . ILE B 1 92 ? -6.551 35.778 34.838 1.00 42.34 89 ILE B O 1
ATOM 1781 N N . GLY B 1 93 ? -7.740 34.887 33.144 1.00 49.46 90 GLY B N 1
ATOM 1782 C CA . GLY B 1 93 ? -8.313 36.168 32.701 1.00 55.65 90 GLY B CA 1
ATOM 1783 C C . GLY B 1 93 ? -7.634 36.723 31.456 1.00 60.32 90 GLY B C 1
ATOM 1784 O O . GLY B 1 93 ? -6.616 36.190 31.006 1.00 59.85 90 GLY B O 1
ATOM 1785 N N . ASN B 1 94 ? -8.192 37.802 30.907 1.00 67.54 91 ASN B N 1
ATOM 1786 C CA . ASN B 1 94 ? -7.642 38.437 29.703 1.00 74.61 91 ASN B CA 1
ATOM 1787 C C . ASN B 1 94 ? -6.719 39.615 30.074 1.00 76.54 91 ASN B C 1
ATOM 1788 O O . ASN B 1 94 ? -5.511 39.425 30.239 1.00 76.60 91 ASN B O 1
ATOM 1793 N N . LYS B 1 95 ? -7.266 40.826 30.178 1.00 82.72 92 LYS B N 1
ATOM 1794 C CA . LYS B 1 95 ? -6.465 41.969 30.610 1.00 83.21 92 LYS B CA 1
ATOM 1795 C C . LYS B 1 95 ? -6.597 42.045 32.112 1.00 80.46 92 LYS B C 1
ATOM 1796 O O . LYS B 1 95 ? -7.657 41.735 32.663 1.00 77.74 92 LYS B O 1
ATOM 1802 N N . ASN B 1 96 ? -5.504 42.431 32.771 1.00 77.62 93 ASN B N 1
ATOM 1803 C CA . ASN B 1 96 ? -5.443 42.462 34.233 1.00 75.56 93 ASN B CA 1
ATOM 1804 C C . ASN B 1 96 ? -5.376 41.001 34.745 1.00 68.51 93 ASN B C 1
ATOM 1805 O O . ASN B 1 96 ? -5.649 40.725 35.920 1.00 65.37 93 ASN B O 1
ATOM 1810 N N . ALA B 1 97 ? -4.978 40.088 33.847 1.00 60.23 94 ALA B N 1
ATOM 1811 C CA . ALA B 1 97 ? -4.894 38.655 34.136 1.00 53.70 94 ALA B CA 1
ATOM 1812 C C . ALA B 1 97 ? -4.021 38.334 35.338 1.00 49.39 94 ALA B C 1
ATOM 1813 O O . ALA B 1 97 ? -2.886 38.847 35.443 1.00 48.59 94 ALA B O 1
ATOM 1815 N N . TYR B 1 98 ? -4.530 37.479 36.235 1.00 37.05 95 TYR B N 1
ATOM 1816 C CA . TYR B 1 98 ? -3.721 37.047 37.386 1.00 31.79 95 TYR B CA 1
ATOM 1817 C C . TYR B 1 98 ? -3.006 35.741 37.062 1.00 30.03 95 TYR B C 1
ATOM 1818 O O . TYR B 1 98 ? -3.410 34.992 36.192 1.00 30.96 95 TYR B O 1
ATOM 1827 N N . LYS B 1 99 ? -1.893 35.523 37.752 1.00 27.02 96 LYS B N 1
ATOM 1828 C CA . LYS B 1 99 ? -1.025 34.416 37.460 1.00 26.42 96 LYS B CA 1
ATOM 1829 C C . LYS B 1 99 ? -0.748 33.637 38.722 1.00 26.92 96 LYS B C 1
ATOM 1830 O O . LYS B 1 99 ? -0.395 34.220 39.769 1.00 24.59 96 LYS B O 1
ATOM 1836 N N . VAL B 1 100 ? -0.960 32.327 38.640 1.00 24.57 97 VAL B N 1
ATOM 1837 C CA . VAL B 1 100 ? -0.715 31.453 39.777 1.00 25.71 97 VAL B CA 1
ATOM 1838 C C . VAL B 1 100 ? 0.624 30.785 39.511 1.00 24.27 97 VAL B C 1
ATOM 1839 O O . VAL B 1 100 ? 0.830 30.275 38.422 1.00 24.19 97 VAL B O 1
ATOM 1843 N N . VAL B 1 101 ? 1.548 30.845 40.476 1.00 23.39 98 VAL B N 1
ATOM 1844 C CA . VAL B 1 101 ? 2.874 30.272 40.303 1.00 23.78 98 VAL B CA 1
ATOM 1845 C C . VAL B 1 101 ? 2.915 28.995 41.091 1.00 25.11 98 VAL B C 1
ATOM 1846 O O . VAL B 1 101 ? 2.608 28.986 42.286 1.00 25.96 98 VAL B O 1
ATOM 1850 N N . HIS B 1 102 ? 3.207 27.899 40.392 1.00 24.45 99 HIS B N 1
ATOM 1851 C CA . HIS B 1 102 ? 3.290 26.596 41.006 1.00 26.00 99 HIS B CA 1
ATOM 1852 C C . HIS B 1 102 ? 4.727 26.169 41.160 1.00 26.93 99 HIS B C 1
ATOM 1853 O O . HIS B 1 102 ? 5.607 26.627 40.432 1.00 26.77 99 HIS B O 1
ATOM 1860 N N . SER B 1 103 ? 4.947 25.261 42.098 1.00 27.49 100 SER B N 1
ATOM 1861 C CA . SER B 1 103 ? 6.269 24.721 42.376 1.00 28.16 100 SER B CA 1
ATOM 1862 C C . SER B 1 103 ? 6.734 23.751 41.300 1.00 27.82 100 SER B C 1
ATOM 1863 O O . SER B 1 103 ? 5.930 23.131 40.587 1.00 27.08 100 SER B O 1
ATOM 1866 N N . VAL B 1 104 ? 8.050 23.580 41.206 1.00 27.45 101 VAL B N 1
ATOM 1867 C CA . VAL B 1 104 ? 8.609 22.594 40.290 1.00 28.76 101 VAL B CA 1
ATOM 1868 C C . VAL B 1 104 ? 8.163 21.211 40.731 1.00 29.63 101 VAL B C 1
ATOM 1869 O O . VAL B 1 104 ? 7.823 20.354 39.916 1.00 28.13 101 VAL B O 1
ATOM 1873 N N . GLU B 1 105 ? 8.116 21.003 42.042 1.00 32.28 102 GLU B N 1
ATOM 1874 C CA . GLU B 1 105 ? 7.718 19.707 42.571 1.00 36.66 102 GLU B CA 1
ATOM 1875 C C . GLU B 1 105 ? 6.301 19.348 42.139 1.00 33.36 102 GLU B C 1
ATOM 1876 O O . GLU B 1 105 ? 6.014 18.183 41.868 1.00 35.66 102 GLU B O 1
ATOM 1882 N N . SER B 1 106 ? 5.418 20.337 42.025 1.00 30.55 103 SER B N 1
ATOM 1883 C CA . SER B 1 106 ? 4.029 20.054 41.631 1.00 31.31 103 SER B CA 1
ATOM 1884 C C . SER B 1 106 ? 3.878 19.538 40.189 1.00 29.93 103 SER B C 1
ATOM 1885 O O . SER B 1 106 ? 2.826 19.016 39.835 1.00 31.42 103 SER B O 1
ATOM 1888 N N . ILE B 1 107 ? 4.904 19.676 39.361 1.00 28.61 104 ILE B N 1
ATOM 1889 C CA . ILE B 1 107 ? 4.773 19.252 37.963 1.00 29.69 104 ILE B CA 1
ATOM 1890 C C . ILE B 1 107 ? 5.598 18.034 37.575 1.00 31.57 104 ILE B C 1
ATOM 1891 O O . ILE B 1 107 ? 5.417 17.521 36.477 1.00 30.75 104 ILE B O 1
ATOM 1896 N N . ILE B 1 108 ? 6.489 17.573 38.448 1.00 36.18 105 ILE B N 1
ATOM 1897 C CA . ILE B 1 108 ? 7.385 16.455 38.094 1.00 40.12 105 ILE B CA 1
ATOM 1898 C C . ILE B 1 108 ? 6.698 15.117 37.776 1.00 40.43 105 ILE B C 1
ATOM 1899 O O . ILE B 1 108 ? 7.334 14.226 37.209 1.00 40.20 105 ILE B O 1
ATOM 1904 N N . GLU B 1 109 ? 5.427 14.962 38.131 1.00 42.17 106 GLU B N 1
ATOM 1905 C CA . GLU B 1 109 ? 4.701 13.734 37.769 1.00 46.70 106 GLU B CA 1
ATOM 1906 C C . GLU B 1 109 ? 4.347 13.782 36.272 1.00 43.78 106 GLU B C 1
ATOM 1907 O O . GLU B 1 109 ? 4.076 12.755 35.653 1.00 43.62 106 GLU B O 1
ATOM 1913 N N . THR B 1 110 ? 4.386 14.981 35.695 1.00 38.25 107 THR B N 1
ATOM 1914 C CA . THR B 1 110 ? 4.082 15.171 34.288 1.00 37.99 107 THR B CA 1
ATOM 1915 C C . THR B 1 110 ? 5.307 15.465 33.453 1.00 35.48 107 THR B C 1
ATOM 1916 O O . THR B 1 110 ? 5.396 15.041 32.297 1.00 33.05 107 THR B O 1
ATOM 1920 N N . TRP B 1 111 ? 6.253 16.206 34.022 1.00 29.77 108 TRP B N 1
ATOM 1921 C CA . TRP B 1 111 ? 7.439 16.647 33.276 1.00 28.90 108 TRP B CA 1
ATOM 1922 C C . TRP B 1 111 ? 8.753 16.185 33.887 1.00 29.27 108 TRP B C 1
ATOM 1923 O O . TRP B 1 111 ? 8.952 16.347 35.075 1.00 31.55 108 TRP B O 1
ATOM 1934 N N . GLU B 1 112 ? 9.634 15.598 33.088 1.00 28.56 109 GLU B N 1
ATOM 1935 C CA . GLU B 1 112 ? 10.917 15.148 33.584 1.00 30.22 109 GLU B CA 1
ATOM 1936 C C . GLU B 1 112 ? 11.981 16.130 33.183 1.00 29.73 109 GLU B C 1
ATOM 1937 O O . GLU B 1 112 ? 12.116 16.429 32.002 1.00 26.61 109 GLU B O 1
ATOM 1943 N N . PHE B 1 113 ? 12.727 16.645 34.163 1.00 27.74 110 PHE B N 1
ATOM 1944 C CA . PHE B 1 113 ? 13.804 17.586 33.883 1.00 28.98 110 PHE B CA 1
ATOM 1945 C C . PHE B 1 113 ? 15.123 16.873 33.655 1.00 33.76 110 PHE B C 1
ATOM 1946 O O . PHE B 1 113 ? 15.478 15.971 34.405 1.00 35.65 110 PHE B O 1
ATOM 1954 N N . THR B 1 114 ? 15.850 17.278 32.622 1.00 31.53 111 THR B N 1
ATOM 1955 C CA . THR B 1 114 ? 17.129 16.667 32.344 1.00 33.91 111 THR B CA 1
ATOM 1956 C C . THR B 1 114 ? 18.130 17.655 31.768 1.00 30.82 111 THR B C 1
ATOM 1957 O O . THR B 1 114 ? 17.778 18.738 31.320 1.00 26.41 111 THR B O 1
ATOM 1961 N N . ASN B 1 115 ? 19.384 17.230 31.803 1.00 30.41 112 ASN B N 1
ATOM 1962 C CA . ASN B 1 115 ? 20.480 17.920 31.176 1.00 32.14 112 ASN B CA 1
ATOM 1963 C C . ASN B 1 115 ? 21.214 16.826 30.386 1.00 35.98 112 ASN B C 1
ATOM 1964 O O . ASN B 1 115 ? 22.035 16.093 30.926 1.00 35.76 112 ASN B O 1
ATOM 1969 N N . SER B 1 116 ? 20.848 16.695 29.124 1.00 40.38 113 SER B N 1
ATOM 1970 C CA . SER B 1 116 ? 21.460 15.714 28.225 1.00 51.39 113 SER B CA 1
ATOM 1971 C C . SER B 1 116 ? 22.982 15.775 28.257 1.00 55.55 113 SER B C 1
ATOM 1972 O O . SER B 1 116 ? 23.647 14.742 28.341 1.00 59.79 113 SER B O 1
ATOM 1975 N N . LYS B 1 117 ? 23.519 16.993 28.210 1.00 57.42 114 LYS B N 1
ATOM 1976 C CA . LYS B 1 117 ? 24.965 17.241 28.263 1.00 60.29 114 LYS B CA 1
ATOM 1977 C C . LYS B 1 117 ? 25.576 16.685 29.554 1.00 62.77 114 LYS B C 1
ATOM 1978 O O . LYS B 1 117 ? 26.562 15.955 29.524 1.00 65.76 114 LYS B O 1
ATOM 1984 N N . LEU B 1 118 ? 24.965 17.038 30.685 1.00 60.85 115 LEU B N 1
ATOM 1985 C CA . LEU B 1 118 ? 25.445 16.654 32.017 1.00 60.47 115 LEU B CA 1
ATOM 1986 C C . LEU B 1 118 ? 25.101 15.201 32.356 1.00 62.96 115 LEU B C 1
ATOM 1987 O O . LEU B 1 118 ? 25.375 14.279 31.574 1.00 69.32 115 LEU B O 1
#

Solvent-accessible surface area: 12548 Å² total

InterPro domains:
  IPR054027 Domain of unknown function DUF6945 [PF22182] (15-92)

Sequence (225 aa):
SKFFYQINTTLLESNEEAVNKQTGEVVPLLSPETKLVYAYLNQYRYRRKYGNRRRYTESWDKIFTVCCDVAAQKQQKKRLAKELTTLGLIEVIGNKNAYKVVHSVEESIIETWEFTTNSKLNSKFYQINTTLLESNEAVNKQTGEVVPLSPETKLVYAYLNQYRRYRKYGNRRYTESWDKIFTVCCDVAAQKQQKRRLAKELTTLGLIEVIGNKNAYKVVHSVESIIETWEFTNSKL

Radius of gyration: 18.14 Å; Cα contacts (8 Å, |Δi|>4): 382; chains: 2; bounding box: 59×45×33 Å